Protein AF-A0A9P5BV09-F1 (afdb_monomer)

Foldseek 3Di:
DPCPVVVVVLLVVLLVLLQVLLVLLVLLVVLLVLLVVLLCVVPNFAWAWDFPDSDPPDPPTTAIEGEDADCVVVVVLNVLSVVSNVSSVVSNVQSVVCVVPVDGDDDDDDPDDDPDPPPPQPQPCPVPDHPDYTYHHSLNVLVVVLVVCVVPPDPSSVVNVVSSVSNVVSVVSSVVSVVSVVVSVVSVVVVVVVVVVVVVVVVVVVVVVVVVVVVD

Secondary structure (DSSP, 8-state):
--SHHHHHHHHHHHHHHHHHHHHHHHHHHHHHHHHHHHHHHHS-SEEEEESS---TT-TTT-EEEEEEE-THHHHHHHHHHHHHHHHHHHHHHHHHHHTT-S-----------------------PSP-TT-EEEE-HHHHHHHHHHHHGGG--HHHHHHHHHHHHHHHHHHTHHHHHHHHHHHHHHHHHHHHHHHHHHHHHHHHHHHHHHHTT--

Sequence (216 aa):
MTNSKGSTAINTSAFICSSALVGISIATIYLASDAYVVFTNIFPPGSYGWGPSHRFDDPNGGWNIYVHYNRSSEIKTYFAAAVALAVGLFGAFAFGLSIKRPHAPLLRLSLLGTEVNIKKDTCWIEPAQAGHHYFCSIENAACNTLRASDEFGDENFAIADKACLQFRHARYMVIPLAVVLLLLAGLYGARVWLSKDQKGEDEHAEARVRALRQDD

Solvent-accessible surface area (backbone atoms only — not comparable to full-atom values): 12187 Å² total; per-residue (Å²): 141,76,65,68,62,57,56,52,52,51,42,52,49,46,26,51,51,14,49,50,36,31,51,53,20,52,51,31,48,50,33,41,50,55,25,47,54,51,44,51,71,77,58,53,79,46,75,42,60,42,57,94,32,71,46,89,82,45,93,84,40,42,36,50,33,37,47,42,65,46,59,67,67,57,54,50,53,50,50,54,28,50,52,42,27,51,53,10,51,52,38,29,50,56,37,59,49,37,78,78,44,84,80,72,82,88,75,85,78,81,82,79,82,73,87,74,82,77,72,81,70,72,58,68,61,76,85,73,55,72,75,43,79,44,69,20,32,59,64,62,48,53,52,52,53,43,68,72,46,66,88,68,76,53,75,68,50,63,58,49,53,52,28,45,51,39,36,52,49,28,58,58,48,52,56,57,49,52,50,51,52,51,51,47,53,49,54,52,51,52,50,55,54,58,52,53,60,50,53,57,52,51,54,52,51,50,51,52,56,54,55,64,63,71,80,112

Mean predicted aligned error: 10.4 Å

Radius of gyration: 27.28 Å; Cα contacts (8 Å, |Δi|>4): 199; chains: 1; bounding box: 67×26×89 Å

pLDDT: mean 75.17, std 14.17, range [36.53, 95.38]

Organism: NCBI:txid1769908

Structure (mmCIF, N/CA/C/O backbone):
data_AF-A0A9P5BV09-F1
#
_entry.id   AF-A0A9P5BV09-F1
#
loop_
_atom_site.group_PDB
_atom_site.id
_atom_site.type_symbol
_atom_site.label_atom_id
_atom_site.label_alt_id
_atom_site.label_comp_id
_atom_site.label_asym_id
_atom_site.label_entity_id
_atom_site.label_seq_id
_atom_site.pdbx_PDB_ins_code
_atom_site.Cartn_x
_atom_site.Cartn_y
_atom_site.Cartn_z
_atom_site.occupancy
_atom_site.B_iso_or_equiv
_atom_site.auth_seq_id
_atom_site.auth_comp_id
_atom_site.auth_asym_id
_atom_site.auth_atom_id
_atom_site.pdbx_PDB_model_num
ATOM 1 N N . MET A 1 1 ? -24.648 8.440 35.755 1.00 48.00 1 MET A N 1
ATOM 2 C CA . MET A 1 1 ? -25.396 8.630 34.481 1.00 48.00 1 MET A CA 1
ATOM 3 C C . MET A 1 1 ? -24.560 9.219 33.323 1.00 48.00 1 MET A C 1
ATOM 5 O O . MET A 1 1 ? -25.117 9.527 32.278 1.00 48.00 1 MET A O 1
ATOM 9 N N . THR A 1 2 ? -23.228 9.325 33.418 1.00 50.97 2 THR A N 1
ATOM 10 C CA . THR A 1 2 ? -22.388 10.058 32.439 1.00 50.97 2 THR A CA 1
ATOM 11 C C . THR A 1 2 ? -21.661 9.197 31.385 1.00 50.97 2 THR A C 1
ATOM 13 O O . THR A 1 2 ? -21.130 9.753 30.428 1.00 50.97 2 THR A O 1
ATOM 16 N N . ASN A 1 3 ? -21.694 7.859 31.461 1.00 58.03 3 ASN A N 1
ATOM 17 C CA . ASN A 1 3 ? -20.837 6.994 30.623 1.00 58.03 3 ASN A CA 1
ATOM 18 C C . ASN A 1 3 ? -21.390 6.601 29.233 1.00 58.03 3 ASN A C 1
ATOM 20 O O . ASN A 1 3 ? -20.648 6.075 28.404 1.00 58.03 3 ASN A O 1
ATOM 24 N N . SER A 1 4 ? -22.658 6.891 28.916 1.00 67.19 4 SER A N 1
ATOM 25 C CA . SER A 1 4 ? -23.251 6.530 27.609 1.00 67.19 4 SER A CA 1
ATOM 26 C C . SER A 1 4 ? -22.633 7.306 26.429 1.00 67.19 4 SER A C 1
ATOM 28 O O . SER A 1 4 ? -22.418 6.748 25.347 1.00 67.19 4 SER A O 1
ATOM 30 N N . LYS A 1 5 ? -22.282 8.582 26.641 1.00 77.44 5 LYS A N 1
ATOM 31 C CA . LYS A 1 5 ? -21.741 9.449 25.581 1.00 77.44 5 LYS A CA 1
ATOM 32 C C . LYS A 1 5 ? -20.338 9.015 25.141 1.00 77.44 5 LYS A C 1
ATOM 34 O O . LYS A 1 5 ? -20.057 9.003 23.945 1.00 77.44 5 LYS A O 1
ATOM 39 N N . GLY A 1 6 ? -19.495 8.587 26.087 1.00 77.81 6 GLY A N 1
ATOM 40 C CA . GLY A 1 6 ? -18.126 8.135 25.809 1.00 77.81 6 GLY A CA 1
ATOM 41 C C . GLY A 1 6 ? -18.073 6.868 24.952 1.00 77.81 6 GLY A C 1
ATOM 42 O O . GLY A 1 6 ? -17.365 6.830 23.950 1.00 77.81 6 GLY A O 1
ATOM 43 N N . SER A 1 7 ? -18.884 5.857 25.282 1.00 78.38 7 SER A N 1
ATOM 44 C CA . SER A 1 7 ? -18.941 4.597 24.519 1.00 78.38 7 SER A CA 1
ATOM 45 C C . SER A 1 7 ? -19.406 4.807 23.072 1.00 78.38 7 SER A C 1
ATOM 47 O O . SER A 1 7 ? -18.835 4.249 22.133 1.00 78.38 7 SER A O 1
ATOM 49 N N . THR A 1 8 ? -20.397 5.682 22.871 1.00 82.75 8 THR A N 1
ATOM 50 C CA . THR A 1 8 ? -20.910 6.009 21.531 1.00 82.75 8 THR A CA 1
ATOM 51 C C . THR A 1 8 ? -19.844 6.704 20.683 1.00 82.75 8 THR A C 1
ATOM 53 O O . THR A 1 8 ? -19.642 6.334 19.524 1.00 82.75 8 THR A O 1
ATOM 56 N N . ALA A 1 9 ? -19.114 7.661 21.265 1.00 86.06 9 ALA A N 1
ATOM 57 C CA . ALA A 1 9 ? -18.030 8.364 20.583 1.00 86.06 9 ALA A CA 1
ATOM 58 C C . ALA A 1 9 ? -16.893 7.415 20.165 1.00 86.06 9 ALA A C 1
ATOM 60 O O . ALA A 1 9 ? -16.451 7.476 19.020 1.00 86.06 9 ALA A O 1
ATOM 61 N N . ILE A 1 10 ? -16.477 6.498 21.048 1.00 85.38 10 ILE A N 1
ATOM 62 C CA . ILE A 1 10 ? -15.420 5.509 20.767 1.00 85.38 10 ILE A CA 1
ATOM 63 C C . ILE A 1 10 ? -15.844 4.530 19.665 1.00 85.38 10 ILE A C 1
ATOM 65 O O . ILE A 1 10 ? -15.061 4.234 18.767 1.00 85.38 10 ILE A O 1
ATOM 69 N N . ASN A 1 11 ? -17.084 4.034 19.691 1.00 85.56 11 ASN A N 1
ATOM 70 C CA . ASN A 1 11 ? -17.565 3.127 18.645 1.00 85.56 11 ASN A CA 1
ATOM 71 C C . ASN A 1 11 ? -17.667 3.834 17.287 1.00 85.56 11 ASN A C 1
ATOM 73 O O . ASN A 1 11 ? -17.322 3.250 16.261 1.00 85.56 11 ASN A O 1
ATOM 77 N N . THR A 1 12 ? -18.104 5.096 17.288 1.00 88.19 12 THR A N 1
ATOM 78 C CA . THR A 1 12 ? -18.221 5.901 16.066 1.00 88.19 12 THR A CA 1
ATOM 79 C C . THR A 1 12 ? -16.842 6.193 15.478 1.00 88.19 12 THR A C 1
ATOM 81 O O . THR A 1 12 ? -16.634 5.990 14.283 1.00 88.19 12 THR A O 1
ATOM 84 N N . SER A 1 13 ? -15.872 6.600 16.304 1.00 88.19 13 SER A N 1
ATOM 85 C CA . SER A 1 13 ? -14.506 6.860 15.841 1.00 88.19 13 SER A CA 1
ATOM 86 C C . SER A 1 13 ? -13.834 5.590 15.324 1.00 88.19 13 SER A C 1
ATOM 88 O O . SER A 1 13 ? -13.252 5.608 14.242 1.00 88.19 13 SER A O 1
ATOM 90 N N . ALA A 1 14 ? -13.987 4.463 16.021 1.00 88.62 14 ALA A N 1
ATOM 91 C CA . ALA A 1 14 ? -13.421 3.194 15.585 1.00 88.62 14 ALA A CA 1
ATOM 92 C C . ALA A 1 14 ? -14.044 2.691 14.271 1.00 88.62 14 ALA A C 1
ATOM 94 O O . ALA A 1 14 ? -13.330 2.162 13.416 1.00 88.62 14 ALA A O 1
ATOM 95 N N . PHE A 1 15 ? -15.347 2.909 14.060 1.00 88.75 15 PHE A N 1
ATOM 96 C CA . PHE A 1 15 ? -16.015 2.613 12.792 1.00 88.75 15 PHE A CA 1
ATOM 97 C C . PHE A 1 15 ? -15.479 3.475 11.638 1.00 88.75 15 PHE A C 1
ATOM 99 O O . PHE A 1 15 ? -15.170 2.947 10.566 1.00 88.75 15 PHE A O 1
ATOM 106 N N . ILE A 1 16 ? -15.307 4.782 11.865 1.00 91.38 16 ILE A N 1
ATOM 107 C CA . ILE A 1 16 ? -14.739 5.706 10.872 1.00 91.38 16 ILE A CA 1
ATOM 108 C C . ILE A 1 16 ? -13.300 5.305 10.532 1.00 91.38 16 ILE A C 1
ATOM 110 O O . ILE A 1 16 ? -12.975 5.159 9.356 1.00 91.38 16 ILE A O 1
ATOM 114 N N . CYS A 1 17 ? -12.454 5.053 11.535 1.00 90.56 17 CYS A N 1
ATOM 115 C CA . CYS A 1 17 ? -11.075 4.610 11.322 1.00 90.56 17 CYS A CA 1
ATOM 116 C C . CYS A 1 17 ? -11.009 3.283 10.555 1.00 90.56 17 CYS A C 1
ATOM 118 O O . CYS A 1 17 ? -10.192 3.140 9.649 1.00 90.56 17 CYS A O 1
ATOM 120 N N . SER A 1 18 ? -11.890 2.331 10.873 1.00 91.31 18 SER A N 1
ATOM 121 C CA . SER A 1 18 ? -11.956 1.043 10.172 1.00 91.31 18 SER A CA 1
ATOM 122 C C . SER A 1 18 ? -12.349 1.223 8.703 1.00 91.31 18 SER A C 1
ATOM 124 O O . SER A 1 18 ? -11.727 0.642 7.819 1.00 91.31 18 SER A O 1
ATOM 126 N N . SER A 1 19 ? -13.333 2.083 8.431 1.00 92.00 19 SER A N 1
ATOM 127 C CA . SER A 1 19 ? -13.791 2.389 7.070 1.00 92.00 19 SER A CA 1
ATOM 128 C C . SER A 1 19 ? -12.718 3.118 6.255 1.00 92.00 19 SER A C 1
ATOM 130 O O . SER A 1 19 ? -12.486 2.786 5.094 1.00 92.00 19 SER A O 1
ATOM 132 N N . ALA A 1 20 ? -12.016 4.071 6.874 1.00 91.75 20 ALA A N 1
ATOM 133 C CA . ALA A 1 20 ? -10.885 4.758 6.259 1.00 91.75 20 ALA A CA 1
ATOM 134 C C . ALA A 1 20 ? -9.752 3.780 5.917 1.00 91.75 20 ALA A C 1
ATOM 136 O O . ALA A 1 20 ? -9.195 3.856 4.824 1.00 91.75 20 ALA A O 1
ATOM 137 N N . LEU A 1 21 ? -9.455 2.824 6.806 1.00 91.50 21 LEU A N 1
ATOM 138 C CA . LEU A 1 21 ? -8.450 1.791 6.560 1.00 91.50 21 LEU A CA 1
ATOM 139 C C . LEU A 1 21 ? -8.802 0.947 5.325 1.00 91.50 21 LEU A C 1
ATOM 141 O O . LEU A 1 21 ? -7.942 0.738 4.475 1.00 91.50 21 LEU A O 1
ATOM 145 N N . VAL A 1 22 ? -10.070 0.541 5.173 1.00 95.00 22 VAL A N 1
ATOM 146 C CA . VAL A 1 22 ? -10.545 -0.171 3.971 1.00 95.00 22 VAL A CA 1
ATOM 147 C C . VAL A 1 22 ? -10.339 0.675 2.714 1.00 95.00 22 VAL A C 1
ATOM 149 O O . VAL A 1 22 ? -9.779 0.184 1.735 1.00 95.00 22 VAL A O 1
ATOM 152 N N . GLY A 1 23 ? -10.745 1.948 2.743 1.00 93.69 23 GLY A N 1
ATOM 153 C CA . GLY A 1 23 ? -10.593 2.855 1.603 1.00 93.69 23 GLY A CA 1
ATOM 154 C C . GLY A 1 23 ? -9.134 3.038 1.175 1.00 93.69 23 GLY A C 1
ATOM 155 O O . GLY A 1 23 ? -8.814 2.883 -0.003 1.00 93.69 23 GLY A O 1
ATOM 156 N N . ILE A 1 24 ? -8.236 3.298 2.132 1.00 91.94 24 ILE A N 1
ATOM 157 C CA . ILE A 1 24 ? -6.798 3.465 1.871 1.00 91.94 24 ILE A CA 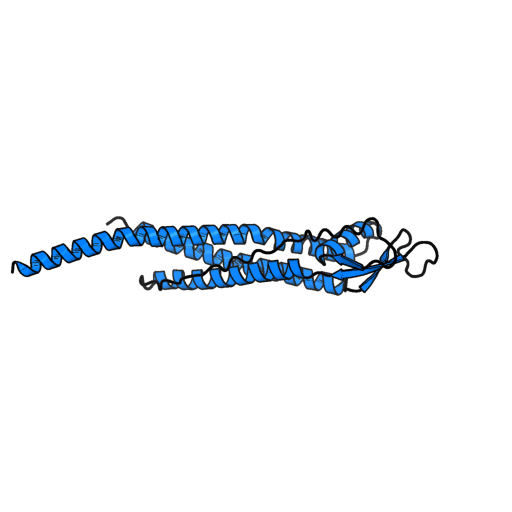1
ATOM 158 C C . ILE A 1 24 ? -6.192 2.158 1.342 1.00 91.94 24 ILE A C 1
ATOM 160 O O . ILE A 1 24 ? -5.408 2.187 0.392 1.00 91.94 24 ILE A O 1
ATOM 164 N N . SER A 1 25 ? -6.573 1.005 1.897 1.00 93.44 25 SER A N 1
ATOM 165 C CA . SER A 1 25 ? -6.103 -0.297 1.421 1.00 93.44 25 SER A CA 1
ATOM 166 C C . SER A 1 25 ? -6.503 -0.572 -0.027 1.00 93.44 25 SER A C 1
ATOM 168 O O . SER A 1 25 ? -5.649 -0.961 -0.822 1.00 93.44 25 SER A O 1
ATOM 170 N N . ILE A 1 26 ? -7.768 -0.334 -0.395 1.00 95.38 26 ILE A N 1
ATOM 171 C CA . ILE A 1 26 ? -8.242 -0.510 -1.778 1.00 95.38 26 ILE A CA 1
ATOM 172 C C . ILE A 1 26 ? -7.488 0.433 -2.716 1.00 95.38 26 ILE A C 1
ATOM 174 O O . ILE A 1 26 ? -6.989 -0.010 -3.748 1.00 95.38 26 ILE A O 1
ATOM 178 N N . ALA A 1 27 ? -7.350 1.709 -2.342 1.00 92.31 27 ALA A N 1
ATOM 179 C CA . ALA A 1 27 ? -6.615 2.685 -3.141 1.00 92.31 27 ALA A CA 1
ATOM 180 C C . ALA A 1 27 ? -5.149 2.271 -3.345 1.00 92.31 27 ALA A C 1
ATOM 182 O O . ALA A 1 27 ? -4.625 2.380 -4.450 1.00 92.31 27 ALA A O 1
ATOM 183 N N . THR A 1 28 ? -4.501 1.735 -2.307 1.00 90.88 28 THR A N 1
ATOM 184 C CA . THR A 1 28 ? -3.113 1.254 -2.379 1.00 90.88 28 THR A CA 1
ATOM 185 C C . THR A 1 28 ? -2.982 0.070 -3.334 1.00 90.88 28 THR A C 1
ATOM 187 O O . THR A 1 28 ? -2.087 0.063 -4.176 1.00 90.88 28 THR A O 1
ATOM 190 N N . ILE A 1 29 ? -3.887 -0.911 -3.239 1.00 92.12 29 ILE A N 1
ATOM 191 C CA . ILE A 1 29 ? -3.903 -2.083 -4.128 1.00 92.12 29 ILE A CA 1
ATOM 192 C C . ILE A 1 29 ? -4.152 -1.652 -5.575 1.00 92.12 29 ILE A C 1
ATOM 194 O O . ILE A 1 29 ? -3.456 -2.120 -6.473 1.00 92.12 29 ILE A O 1
ATOM 198 N N . TYR A 1 30 ? -5.109 -0.748 -5.798 1.00 93.94 30 TYR A N 1
ATOM 199 C CA . TYR A 1 30 ? -5.444 -0.242 -7.126 1.00 93.94 30 TYR A CA 1
ATOM 200 C C . TYR A 1 30 ? -4.255 0.478 -7.771 1.00 93.94 30 TYR A C 1
ATOM 202 O O . TYR A 1 30 ? -3.848 0.111 -8.869 1.00 93.94 30 TYR A O 1
ATOM 210 N N . LEU A 1 31 ? -3.647 1.441 -7.067 1.00 89.38 31 LEU A N 1
ATOM 211 C CA . LEU A 1 31 ? -2.497 2.199 -7.573 1.00 89.38 31 LEU A CA 1
ATOM 212 C C . LEU A 1 31 ? -1.282 1.303 -7.839 1.00 89.38 31 LEU A C 1
ATOM 214 O O . LEU A 1 31 ? -0.604 1.479 -8.848 1.00 89.38 31 LEU A O 1
ATOM 218 N N . ALA A 1 32 ? -1.015 0.333 -6.959 1.00 88.12 32 ALA A N 1
ATOM 219 C CA . ALA A 1 32 ? 0.071 -0.621 -7.161 1.00 88.12 32 ALA A CA 1
ATOM 220 C C . ALA A 1 32 ? -0.185 -1.539 -8.370 1.00 88.12 32 ALA A C 1
ATOM 222 O O . ALA A 1 32 ? 0.755 -1.853 -9.098 1.00 88.12 32 ALA A O 1
ATOM 223 N N . SER A 1 33 ? -1.440 -1.947 -8.599 1.00 90.38 33 SER A N 1
ATOM 224 C CA . SER A 1 33 ? -1.810 -2.839 -9.709 1.00 90.38 33 SER A CA 1
ATOM 225 C C . SER A 1 33 ? -1.745 -2.124 -11.054 1.00 90.38 33 SER A C 1
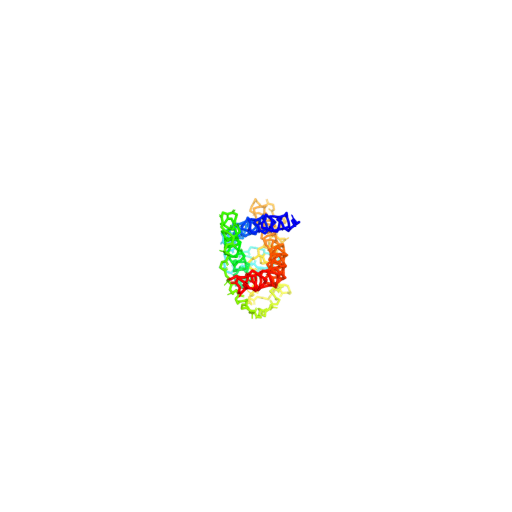ATOM 227 O O . SER A 1 33 ? -1.190 -2.670 -12.003 1.00 90.38 33 SER A O 1
ATOM 229 N N . ASP A 1 34 ? -2.268 -0.898 -11.120 1.00 89.81 34 ASP A N 1
ATOM 230 C CA . ASP A 1 34 ? -2.247 -0.058 -12.322 1.00 89.81 34 ASP A CA 1
ATOM 231 C C . ASP A 1 34 ? -0.803 0.204 -12.775 1.00 89.81 34 ASP A C 1
ATOM 233 O O . ASP A 1 34 ? -0.421 -0.120 -13.901 1.00 89.81 34 ASP A O 1
ATOM 237 N N . ALA A 1 35 ? 0.050 0.653 -11.849 1.00 84.56 35 ALA A N 1
ATOM 238 C CA . ALA A 1 35 ? 1.463 0.882 -12.127 1.00 84.56 35 ALA A CA 1
ATOM 239 C C . ALA A 1 35 ? 2.199 -0.407 -12.538 1.00 84.56 35 ALA A C 1
ATOM 241 O O . ALA A 1 35 ? 3.012 -0.388 -13.461 1.00 84.56 35 ALA A O 1
ATOM 242 N N . TYR A 1 36 ? 1.892 -1.544 -11.903 1.00 86.81 36 TYR A N 1
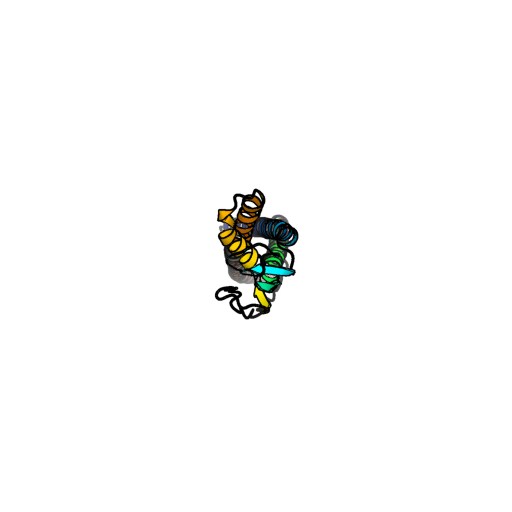ATOM 243 C CA . TYR A 1 36 ? 2.502 -2.832 -12.242 1.00 86.81 36 TYR A CA 1
ATOM 244 C C . TYR A 1 36 ? 2.216 -3.262 -13.687 1.00 86.81 36 TYR A C 1
ATOM 246 O O . TYR A 1 36 ? 3.119 -3.722 -14.391 1.00 86.81 36 TYR A O 1
ATOM 254 N N . VAL A 1 37 ? 0.973 -3.101 -14.149 1.00 89.56 37 VAL A N 1
ATOM 255 C CA . VAL A 1 37 ? 0.590 -3.424 -15.532 1.00 89.56 37 VAL A CA 1
ATOM 256 C C . VAL A 1 37 ? 1.350 -2.539 -16.517 1.00 89.56 37 VAL A C 1
ATOM 258 O O . VAL A 1 37 ? 1.898 -3.041 -17.496 1.00 89.56 37 VAL A O 1
ATOM 261 N N . VAL A 1 38 ? 1.454 -1.238 -16.238 1.00 86.75 38 VAL A N 1
ATOM 262 C CA . VAL A 1 38 ? 2.219 -0.311 -17.081 1.00 86.75 38 VAL A CA 1
ATOM 263 C C . VAL A 1 38 ? 3.693 -0.720 -17.144 1.00 86.75 38 VAL A C 1
ATOM 265 O O . VAL A 1 38 ? 4.240 -0.866 -18.235 1.00 86.75 38 VAL A O 1
ATOM 268 N N . PHE A 1 39 ? 4.330 -0.985 -16.001 1.00 83.38 39 PHE A N 1
ATOM 269 C CA . PHE A 1 39 ? 5.746 -1.354 -15.977 1.00 83.38 39 PHE A CA 1
ATOM 270 C C . PHE A 1 39 ? 6.031 -2.682 -16.668 1.00 83.38 39 PHE A C 1
ATOM 272 O O . PHE A 1 39 ? 7.005 -2.776 -17.401 1.00 83.38 39 PHE A O 1
ATOM 279 N N . THR A 1 40 ? 5.190 -3.697 -16.476 1.00 84.12 40 THR A N 1
ATOM 280 C CA . THR A 1 40 ? 5.402 -5.005 -17.115 1.00 84.12 40 THR A CA 1
ATOM 281 C C . THR A 1 40 ? 5.180 -4.982 -18.624 1.00 84.12 40 THR A C 1
ATOM 283 O O . THR A 1 40 ? 5.816 -5.766 -19.326 1.00 84.12 40 THR A O 1
ATOM 286 N N . ASN A 1 41 ? 4.332 -4.078 -19.121 1.00 85.19 41 ASN A N 1
ATOM 287 C CA . ASN A 1 41 ? 4.112 -3.894 -20.553 1.00 85.19 41 ASN A CA 1
ATOM 288 C C . ASN A 1 41 ? 5.222 -3.067 -21.216 1.00 85.19 41 ASN A C 1
ATOM 290 O O . ASN A 1 41 ? 5.658 -3.419 -22.308 1.00 85.19 41 ASN A O 1
ATOM 294 N N . ILE A 1 42 ? 5.677 -1.982 -20.577 1.00 80.81 42 ILE A N 1
ATOM 295 C CA . ILE A 1 42 ? 6.688 -1.076 -21.155 1.00 80.81 42 ILE A CA 1
ATOM 296 C C . ILE A 1 42 ? 8.109 -1.620 -20.946 1.00 80.81 42 ILE A C 1
ATOM 298 O O . ILE A 1 42 ? 8.937 -1.559 -21.849 1.00 80.81 42 ILE A O 1
ATOM 302 N N . PHE A 1 43 ? 8.386 -2.184 -19.769 1.00 79.25 43 PHE A N 1
ATOM 303 C CA . PHE A 1 43 ? 9.693 -2.708 -19.376 1.00 79.25 43 PHE A CA 1
ATOM 304 C C . PHE A 1 43 ? 9.563 -4.156 -18.870 1.00 79.25 43 PHE A C 1
ATOM 306 O O . PHE A 1 43 ? 9.608 -4.413 -17.663 1.00 79.25 43 PHE A O 1
ATOM 313 N N . PRO A 1 44 ? 9.376 -5.142 -19.767 1.00 84.25 44 PRO A N 1
ATOM 314 C CA . PRO A 1 44 ? 9.352 -6.550 -19.385 1.00 84.25 44 PRO A CA 1
ATOM 315 C C . PRO A 1 44 ? 10.743 -7.039 -18.935 1.00 84.25 44 PRO A C 1
ATOM 317 O O . PRO A 1 44 ? 11.768 -6.504 -19.352 1.00 84.25 44 PRO A O 1
ATOM 320 N N . PRO A 1 45 ? 10.846 -8.074 -18.087 1.00 82.31 45 PRO A N 1
ATOM 321 C CA . PRO A 1 45 ? 12.149 -8.619 -17.711 1.00 82.31 45 PRO A CA 1
ATOM 322 C C . PRO A 1 45 ? 12.879 -9.125 -18.961 1.00 82.31 45 PRO A C 1
ATOM 324 O O . PRO A 1 45 ? 12.296 -9.851 -19.766 1.00 82.31 45 PRO A O 1
ATOM 327 N N . GLY A 1 46 ? 14.145 -8.747 -19.134 1.00 83.00 46 GLY A N 1
ATOM 328 C CA . GLY A 1 46 ? 14.846 -9.018 -20.385 1.00 83.00 46 GLY A CA 1
ATOM 329 C C . GLY A 1 46 ? 16.238 -8.407 -20.489 1.00 83.00 46 GLY A C 1
ATOM 330 O O . GLY A 1 46 ? 16.821 -7.938 -19.505 1.00 83.00 46 GLY A O 1
ATOM 331 N N . SER A 1 47 ? 16.777 -8.467 -21.706 1.00 79.50 47 SER A N 1
ATOM 332 C CA . SER A 1 47 ? 18.050 -7.850 -22.066 1.00 79.50 47 SER A CA 1
ATOM 333 C C . SER A 1 47 ? 17.809 -6.462 -22.647 1.00 79.50 47 SER A C 1
ATOM 335 O O . SER A 1 47 ? 16.959 -6.296 -23.520 1.00 79.50 47 SER A O 1
ATOM 337 N N . TYR A 1 48 ? 18.567 -5.487 -22.158 1.00 74.44 48 TYR A N 1
ATOM 338 C CA . TYR A 1 48 ? 18.487 -4.094 -22.576 1.00 74.44 48 TYR A CA 1
ATOM 339 C C . TYR A 1 48 ? 19.861 -3.618 -23.041 1.00 74.44 48 TYR A C 1
ATOM 341 O O . TYR A 1 48 ? 20.866 -3.906 -22.385 1.00 74.44 48 TYR A O 1
ATOM 349 N N . GLY A 1 49 ? 19.900 -2.876 -24.148 1.00 71.50 49 GLY A N 1
ATOM 350 C CA . GLY A 1 49 ? 21.097 -2.154 -24.568 1.00 71.50 49 GLY A CA 1
ATOM 351 C C . GLY A 1 49 ? 21.356 -0.968 -23.637 1.00 71.50 49 GLY A C 1
ATOM 352 O O . GLY A 1 49 ? 20.458 -0.166 -23.382 1.00 71.50 49 GLY A O 1
ATOM 353 N N . TRP A 1 50 ? 22.577 -0.861 -23.120 1.00 69.12 50 TRP A N 1
ATOM 354 C CA . TRP A 1 50 ? 23.028 0.211 -22.236 1.00 69.12 50 TRP A CA 1
ATOM 355 C C . TRP A 1 50 ? 24.325 0.823 -22.772 1.00 69.12 50 TRP A C 1
ATOM 357 O O . TRP A 1 50 ? 25.198 0.094 -23.239 1.00 69.12 50 TRP A O 1
ATOM 367 N N . GLY A 1 51 ? 24.466 2.148 -22.696 1.00 64.56 51 GLY A N 1
ATOM 368 C CA . GLY A 1 51 ? 25.646 2.870 -23.183 1.00 64.56 51 GLY A CA 1
ATOM 369 C C . GLY A 1 51 ? 25.311 4.051 -24.107 1.00 64.56 51 GLY A C 1
ATOM 370 O O . GLY A 1 51 ? 24.143 4.263 -24.427 1.00 64.56 51 GLY A O 1
ATOM 371 N N . PRO A 1 52 ? 26.326 4.835 -24.525 1.00 58.97 52 PRO A N 1
ATOM 372 C CA . PRO A 1 52 ? 26.166 6.076 -25.295 1.00 58.97 52 PRO A CA 1
ATOM 373 C C . PRO A 1 52 ? 25.521 5.900 -26.678 1.00 58.97 52 PRO A C 1
ATOM 375 O O . PRO A 1 52 ? 25.020 6.872 -27.238 1.00 58.97 52 PRO A O 1
ATOM 378 N N . SER A 1 53 ? 25.488 4.683 -27.227 1.00 59.34 53 SER A N 1
ATOM 379 C CA . SER A 1 53 ? 24.635 4.355 -28.369 1.00 59.34 53 SER A CA 1
ATOM 380 C C . SER A 1 53 ? 23.527 3.404 -27.912 1.00 59.34 53 SER A C 1
ATOM 382 O O . SER A 1 53 ? 23.717 2.192 -27.840 1.00 59.34 53 SER A O 1
ATOM 384 N N . HIS A 1 54 ? 22.332 3.930 -27.650 1.00 52.06 54 HIS A N 1
ATOM 385 C CA . HIS A 1 54 ? 21.138 3.130 -27.323 1.00 52.06 54 HIS A CA 1
ATOM 386 C C . HIS A 1 54 ? 20.636 2.241 -28.483 1.00 52.06 54 HIS A C 1
ATOM 388 O O . HIS A 1 54 ? 19.586 1.608 -28.376 1.00 52.06 54 HIS A O 1
ATOM 394 N N . ARG A 1 55 ? 21.353 2.189 -29.614 1.00 54.94 55 ARG A N 1
ATOM 395 C CA . ARG A 1 55 ? 21.024 1.326 -30.750 1.00 54.94 55 ARG A CA 1
ATOM 396 C C . ARG A 1 55 ? 21.652 -0.049 -30.558 1.00 54.94 55 ARG A C 1
ATOM 398 O O . ARG A 1 55 ? 22.870 -0.167 -30.477 1.00 54.94 55 ARG A O 1
ATOM 405 N N . PHE A 1 56 ? 20.801 -1.074 -30.568 1.00 50.84 56 PHE A N 1
ATOM 406 C CA . PHE A 1 56 ? 21.187 -2.490 -30.526 1.00 50.84 56 PHE A CA 1
ATOM 407 C C . PHE A 1 56 ? 22.153 -2.899 -31.650 1.00 50.84 56 PHE A C 1
ATOM 409 O O . PHE A 1 56 ? 22.895 -3.864 -31.488 1.00 50.84 56 PHE A O 1
ATOM 416 N N . ASP A 1 57 ? 22.166 -2.148 -32.752 1.00 55.50 57 ASP A N 1
ATOM 417 C CA . ASP A 1 57 ? 22.933 -2.471 -33.955 1.00 55.50 57 ASP A CA 1
ATOM 418 C C . ASP A 1 57 ? 24.251 -1.691 -34.070 1.00 55.50 57 ASP A C 1
ATOM 420 O O . ASP A 1 57 ? 24.936 -1.814 -35.084 1.00 55.50 57 ASP A O 1
ATOM 424 N N . ASP A 1 58 ? 24.603 -0.857 -33.085 1.00 56.19 58 ASP A N 1
ATOM 425 C CA . ASP A 1 58 ? 25.835 -0.071 -33.142 1.00 56.19 58 ASP A CA 1
ATOM 426 C C . ASP A 1 58 ? 27.017 -0.884 -32.574 1.00 56.19 58 ASP A C 1
ATOM 428 O O . ASP A 1 58 ? 27.090 -1.106 -31.359 1.00 56.19 58 ASP A O 1
ATOM 432 N N . PRO A 1 59 ? 27.965 -1.341 -33.417 1.00 54.03 59 PRO A N 1
ATOM 433 C CA . PRO A 1 59 ? 29.087 -2.175 -32.985 1.00 54.03 59 PRO A CA 1
ATOM 434 C C . PRO A 1 59 ? 30.066 -1.452 -32.046 1.00 54.03 59 PRO A C 1
ATOM 436 O O . PRO A 1 59 ? 30.960 -2.099 -31.502 1.00 54.03 59 PRO A O 1
ATOM 439 N N . ASN A 1 60 ? 29.921 -0.134 -31.855 1.00 56.03 60 ASN A N 1
ATOM 440 C CA . ASN A 1 60 ? 30.903 0.704 -31.170 1.00 56.03 60 ASN A CA 1
ATOM 441 C C . ASN A 1 60 ? 30.443 1.339 -29.841 1.00 56.03 60 ASN A C 1
ATOM 443 O O . ASN A 1 60 ? 31.236 2.086 -29.266 1.00 56.03 60 ASN A O 1
ATOM 447 N N . GLY A 1 61 ? 29.235 1.089 -29.310 1.00 55.88 61 GLY A N 1
ATOM 448 C CA . GLY A 1 61 ? 28.802 1.871 -28.133 1.00 55.88 61 GLY A CA 1
ATOM 449 C C . GLY A 1 61 ? 27.703 1.339 -27.211 1.00 55.88 61 GLY A C 1
ATOM 450 O O . GLY A 1 61 ? 27.400 2.018 -26.227 1.00 55.88 61 GLY A O 1
ATOM 451 N N . GLY A 1 62 ? 27.119 0.167 -27.470 1.00 64.12 62 GLY A N 1
ATOM 452 C CA . GLY A 1 62 ? 26.116 -0.446 -26.591 1.00 64.12 62 GLY A CA 1
ATOM 453 C C . GLY A 1 62 ? 26.596 -1.780 -26.021 1.00 64.12 62 GLY A C 1
ATOM 454 O O . GLY A 1 62 ? 27.160 -2.599 -26.742 1.00 64.12 62 GLY A O 1
ATOM 455 N N . TRP A 1 63 ? 26.360 -2.035 -24.735 1.00 70.38 63 TRP A N 1
ATOM 456 C CA . TRP A 1 63 ? 26.479 -3.371 -24.148 1.00 70.38 63 TRP A CA 1
ATOM 457 C C . TRP A 1 63 ? 25.144 -3.842 -23.588 1.00 70.38 63 TRP A C 1
ATOM 459 O O . TRP A 1 63 ? 24.331 -3.058 -23.106 1.00 70.38 63 TRP A O 1
ATOM 469 N N . ASN A 1 64 ? 24.929 -5.154 -23.616 1.00 72.00 64 ASN A N 1
ATOM 470 C CA . ASN A 1 64 ? 23.721 -5.750 -23.065 1.00 72.00 64 ASN A CA 1
ATOM 471 C C . ASN A 1 64 ? 23.841 -5.888 -21.546 1.00 72.00 64 ASN A C 1
ATOM 473 O O . ASN A 1 64 ? 24.787 -6.498 -21.032 1.00 72.00 64 ASN A O 1
ATOM 477 N N . ILE A 1 65 ? 22.846 -5.361 -20.838 1.00 73.56 65 ILE A N 1
ATOM 478 C CA . ILE A 1 65 ? 22.602 -5.659 -19.429 1.00 73.56 65 ILE A CA 1
ATOM 479 C C . ILE A 1 65 ? 21.374 -6.557 -19.308 1.00 73.56 65 ILE A C 1
ATOM 481 O O . ILE A 1 65 ? 20.425 -6.456 -20.088 1.00 73.56 65 ILE A O 1
ATOM 485 N N . TYR A 1 66 ? 21.390 -7.449 -18.321 1.00 79.62 66 TYR A N 1
ATOM 486 C CA . TYR A 1 66 ? 20.245 -8.295 -18.005 1.00 79.62 66 TYR A CA 1
ATOM 487 C C . TYR A 1 66 ? 19.591 -7.792 -16.730 1.00 79.62 66 TYR A C 1
ATOM 489 O O . TYR A 1 66 ? 20.200 -7.817 -15.655 1.00 79.62 66 TYR A O 1
ATOM 497 N N . VAL A 1 67 ? 18.342 -7.352 -16.852 1.00 78.19 67 VAL A N 1
ATOM 498 C CA . VAL A 1 67 ? 17.587 -6.807 -15.727 1.00 78.19 67 VAL A CA 1
ATOM 499 C C . VAL A 1 67 ? 16.620 -7.866 -15.220 1.00 78.19 67 VAL A C 1
ATOM 501 O O . VAL A 1 67 ? 15.699 -8.285 -15.921 1.00 78.19 67 VAL A O 1
ATOM 504 N N . HIS A 1 68 ? 16.833 -8.285 -13.974 1.00 82.31 68 HIS A N 1
ATOM 505 C CA . HIS A 1 68 ? 15.933 -9.170 -13.246 1.00 82.31 68 HIS A CA 1
ATOM 506 C C . HIS A 1 68 ? 15.135 -8.363 -12.232 1.00 82.31 68 HIS A C 1
ATOM 508 O O . HIS A 1 68 ? 15.703 -7.666 -11.385 1.00 82.31 68 HIS A O 1
ATOM 514 N N . TYR A 1 69 ? 13.811 -8.491 -12.279 1.00 82.62 69 TYR A N 1
ATOM 515 C CA . TYR A 1 69 ? 12.950 -7.801 -11.328 1.00 82.62 69 TYR A CA 1
ATOM 516 C C . TYR A 1 69 ? 12.784 -8.592 -10.038 1.00 82.62 69 TYR A C 1
ATOM 518 O O . TYR A 1 69 ? 12.234 -9.694 -10.021 1.00 82.62 69 TYR A O 1
ATOM 526 N N . ASN A 1 70 ? 13.211 -7.990 -8.933 1.00 81.81 70 ASN A N 1
ATOM 527 C CA . ASN A 1 70 ? 12.903 -8.484 -7.606 1.00 81.81 70 ASN A CA 1
ATOM 528 C C . ASN A 1 70 ? 11.520 -7.973 -7.177 1.00 81.81 70 ASN A C 1
ATOM 530 O O . ASN A 1 70 ? 11.335 -6.783 -6.920 1.00 81.81 70 ASN A O 1
ATOM 534 N N . ARG A 1 71 ? 10.550 -8.885 -7.052 1.00 78.25 71 ARG A N 1
ATOM 535 C CA . ARG A 1 71 ? 9.174 -8.563 -6.630 1.00 78.25 71 ARG A CA 1
ATOM 536 C C . ARG A 1 71 ? 9.010 -8.426 -5.112 1.00 78.25 71 ARG A C 1
ATOM 538 O O . ARG A 1 71 ? 7.898 -8.212 -4.635 1.00 78.25 71 ARG A O 1
ATOM 545 N N . SER A 1 72 ? 10.090 -8.537 -4.326 1.00 77.31 72 SER A N 1
ATOM 546 C CA . SER A 1 72 ? 9.997 -8.533 -2.855 1.00 77.31 72 SER A CA 1
ATOM 547 C C . SER A 1 72 ? 9.283 -7.293 -2.311 1.00 77.31 72 SER A C 1
ATOM 549 O O . SER A 1 72 ? 8.450 -7.414 -1.414 1.00 77.31 72 SER A O 1
ATOM 551 N N . SER A 1 73 ? 9.573 -6.104 -2.851 1.00 73.94 73 SER A N 1
ATOM 552 C CA . SER A 1 73 ? 8.969 -4.867 -2.351 1.00 73.94 73 SER A CA 1
ATOM 553 C C . SER A 1 73 ? 7.485 -4.754 -2.690 1.00 73.94 73 SER A C 1
ATOM 555 O O . SER A 1 73 ? 6.712 -4.272 -1.871 1.00 73.94 73 SER A O 1
ATOM 557 N N . GLU A 1 74 ? 7.081 -5.221 -3.871 1.00 77.69 74 GLU A N 1
ATOM 558 C CA . GLU A 1 74 ? 5.679 -5.218 -4.304 1.00 77.69 74 GLU A CA 1
ATOM 559 C C . GLU A 1 74 ? 4.842 -6.142 -3.436 1.00 77.69 74 GLU A C 1
ATOM 561 O O . GLU A 1 74 ? 3.819 -5.731 -2.894 1.00 77.69 74 GLU A O 1
ATOM 566 N N . ILE A 1 75 ? 5.324 -7.374 -3.245 1.00 85.12 75 ILE A N 1
ATOM 567 C CA . ILE A 1 75 ? 4.650 -8.383 -2.426 1.00 85.12 75 ILE A CA 1
ATOM 568 C C . ILE A 1 75 ? 4.423 -7.842 -1.011 1.00 85.12 75 ILE A C 1
ATOM 570 O O . ILE A 1 75 ? 3.340 -8.020 -0.461 1.00 85.12 75 ILE A O 1
ATOM 574 N N . LYS A 1 76 ? 5.399 -7.123 -0.441 1.00 83.69 76 LYS A N 1
ATOM 575 C CA . LYS A 1 76 ? 5.261 -6.485 0.879 1.00 83.69 76 LYS A CA 1
ATOM 576 C C . LYS A 1 76 ? 4.163 -5.423 0.895 1.00 83.69 76 LYS A C 1
ATOM 578 O O . LYS A 1 76 ? 3.366 -5.413 1.829 1.00 83.69 76 LYS A O 1
ATOM 583 N N . THR A 1 77 ? 4.092 -4.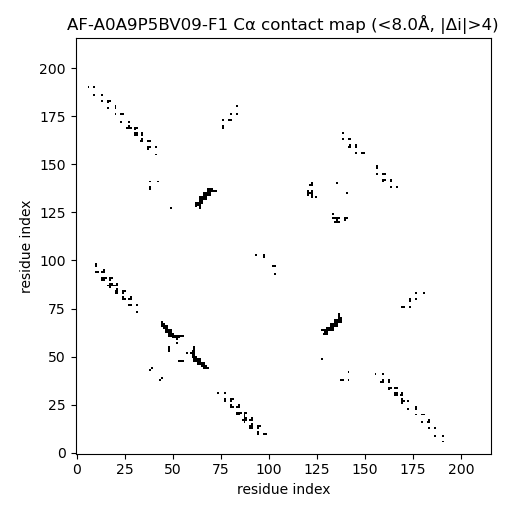563 -0.122 1.00 84.19 77 THR A N 1
ATOM 584 C CA . THR A 1 77 ? 3.044 -3.535 -0.220 1.00 84.19 77 THR A CA 1
ATOM 585 C C . THR A 1 77 ? 1.657 -4.161 -0.359 1.00 84.19 77 THR A C 1
ATOM 587 O O . THR A 1 77 ? 0.752 -3.790 0.389 1.00 84.19 77 THR A O 1
ATOM 590 N N . TYR A 1 78 ? 1.488 -5.154 -1.239 1.00 88.25 78 TYR A N 1
ATOM 591 C CA . TYR A 1 78 ? 0.219 -5.875 -1.383 1.00 88.25 78 TYR A CA 1
ATOM 592 C C . TYR A 1 78 ? -0.178 -6.594 -0.099 1.00 88.25 78 TYR A C 1
ATOM 594 O O . TYR A 1 78 ? -1.329 -6.506 0.322 1.00 88.25 78 TYR A O 1
ATOM 602 N N . PHE A 1 79 ? 0.772 -7.268 0.549 1.00 89.94 79 PHE A N 1
ATOM 603 C CA . PHE A 1 79 ? 0.521 -7.972 1.799 1.00 89.94 79 PHE A CA 1
ATOM 604 C C . PHE A 1 79 ? 0.094 -7.006 2.909 1.00 89.94 79 PHE A C 1
ATOM 606 O O . PHE A 1 79 ? -0.923 -7.236 3.559 1.00 89.94 79 PHE A O 1
ATOM 613 N N . ALA A 1 80 ? 0.806 -5.889 3.085 1.00 86.06 80 ALA A N 1
ATOM 614 C CA . ALA A 1 80 ? 0.449 -4.866 4.065 1.00 86.06 80 ALA A CA 1
ATOM 615 C C . ALA A 1 80 ? -0.948 -4.280 3.800 1.00 86.06 80 ALA A C 1
ATOM 617 O O . ALA A 1 80 ? -1.762 -4.186 4.720 1.00 86.06 80 ALA A O 1
ATOM 618 N N . ALA A 1 81 ? -1.256 -3.944 2.543 1.00 90.19 81 ALA A N 1
ATOM 619 C CA . ALA A 1 81 ? -2.562 -3.416 2.163 1.00 90.19 81 ALA A CA 1
ATOM 620 C C . ALA A 1 81 ? -3.687 -4.445 2.368 1.00 90.19 81 ALA A C 1
ATOM 622 O O . ALA A 1 81 ? -4.747 -4.080 2.875 1.00 90.19 81 ALA A O 1
ATOM 623 N N . ALA A 1 82 ? -3.452 -5.721 2.043 1.00 92.06 82 ALA A N 1
ATOM 624 C CA . ALA A 1 82 ? -4.407 -6.812 2.229 1.00 92.06 82 ALA A CA 1
ATOM 625 C C . ALA A 1 82 ? -4.683 -7.104 3.712 1.00 92.06 82 ALA A C 1
ATOM 627 O O . ALA A 1 82 ? -5.839 -7.257 4.107 1.00 92.06 82 ALA A O 1
ATOM 628 N N . VAL A 1 83 ? -3.644 -7.123 4.554 1.00 89.81 83 VAL A N 1
ATOM 629 C CA . VAL A 1 83 ? -3.802 -7.264 6.010 1.00 89.81 83 VAL A CA 1
ATOM 630 C C . VAL A 1 83 ? -4.596 -6.087 6.570 1.00 89.81 83 VAL A C 1
ATOM 632 O O . VAL A 1 83 ? -5.556 -6.293 7.311 1.00 89.81 83 VAL A O 1
ATOM 635 N N . ALA A 1 84 ? -4.252 -4.858 6.181 1.00 90.25 84 ALA A N 1
ATOM 636 C CA . ALA A 1 84 ? -4.987 -3.675 6.609 1.00 90.25 84 ALA A CA 1
ATOM 637 C C . ALA A 1 84 ? -6.448 -3.683 6.122 1.00 90.25 84 ALA A C 1
ATOM 639 O O . ALA A 1 84 ? -7.342 -3.328 6.886 1.00 90.25 84 ALA A O 1
ATOM 640 N N . LEU A 1 85 ? -6.712 -4.172 4.906 1.00 93.12 85 LEU A N 1
ATOM 641 C CA . LEU A 1 85 ? -8.066 -4.336 4.376 1.00 93.12 85 LEU A CA 1
ATOM 642 C C . LEU A 1 85 ? -8.870 -5.307 5.244 1.00 93.12 85 LEU A C 1
ATOM 644 O O . LEU A 1 85 ? -9.986 -4.990 5.649 1.00 93.12 85 LEU A O 1
ATOM 648 N N . ALA A 1 86 ? -8.293 -6.469 5.562 1.00 91.12 86 ALA A N 1
ATOM 649 C CA . ALA A 1 86 ? -8.934 -7.464 6.411 1.00 91.12 86 ALA A CA 1
ATOM 650 C C . ALA A 1 86 ? -9.248 -6.883 7.796 1.00 91.12 86 ALA A C 1
ATOM 652 O O . ALA A 1 86 ? -10.392 -6.944 8.243 1.00 91.12 86 ALA A O 1
ATOM 653 N N . VAL A 1 87 ? -8.266 -6.249 8.449 1.00 89.56 87 VAL A N 1
ATOM 654 C CA . VAL A 1 87 ? -8.453 -5.596 9.756 1.00 89.56 87 VAL A CA 1
ATOM 655 C C . VAL A 1 87 ? -9.532 -4.512 9.687 1.00 89.56 87 VAL A C 1
ATOM 657 O O . VAL A 1 87 ? -10.384 -4.444 10.573 1.00 89.56 87 VAL A O 1
ATOM 660 N N . GLY A 1 88 ? -9.540 -3.700 8.629 1.00 90.25 88 GLY A N 1
ATOM 661 C CA . GLY A 1 88 ? -10.534 -2.651 8.410 1.00 90.25 88 GLY A CA 1
ATOM 662 C C . GLY A 1 88 ? -11.945 -3.209 8.233 1.00 90.25 88 GLY A C 1
ATOM 663 O O . GLY A 1 88 ? -12.877 -2.723 8.869 1.00 90.25 88 GLY A O 1
ATOM 664 N N . LEU A 1 89 ? -12.113 -4.275 7.444 1.00 92.31 89 LEU A N 1
ATOM 665 C CA . LEU A 1 89 ? -13.405 -4.941 7.251 1.00 92.31 89 LEU A CA 1
ATOM 666 C C . LEU A 1 89 ? -13.920 -5.567 8.552 1.00 92.31 89 LEU A C 1
ATOM 668 O O . LEU A 1 89 ? -15.082 -5.367 8.912 1.00 92.31 89 LEU A O 1
ATOM 672 N N . PHE A 1 90 ? -13.056 -6.269 9.292 1.00 89.75 90 PHE A N 1
ATOM 673 C CA . PHE A 1 90 ? -13.418 -6.837 10.592 1.00 89.75 90 PHE A CA 1
ATOM 674 C C . PHE A 1 90 ? -13.799 -5.754 11.602 1.00 89.75 90 PHE A C 1
ATOM 676 O O . PHE A 1 90 ? -14.809 -5.894 12.290 1.00 89.75 90 PHE A O 1
ATOM 683 N N . GLY A 1 91 ? -13.034 -4.661 11.669 1.00 86.62 91 GLY A N 1
ATOM 684 C CA . GLY A 1 91 ? -13.347 -3.516 12.519 1.00 86.62 91 GLY A CA 1
ATOM 685 C C . GLY A 1 91 ? -14.691 -2.888 12.154 1.00 86.62 91 GLY A C 1
ATOM 686 O O . GLY A 1 91 ? -15.562 -2.754 13.013 1.00 86.62 91 GLY A O 1
ATOM 687 N N . ALA A 1 92 ? -14.913 -2.583 10.874 1.00 89.38 92 ALA A N 1
ATOM 688 C CA . ALA A 1 92 ? -16.157 -1.982 10.402 1.00 89.38 92 ALA A CA 1
ATOM 689 C C . ALA A 1 92 ? -17.372 -2.863 10.729 1.00 89.38 92 ALA A C 1
ATOM 691 O O . ALA A 1 92 ? -18.391 -2.356 11.200 1.00 89.38 92 ALA A O 1
ATOM 692 N N . PHE A 1 93 ? -17.247 -4.184 10.565 1.00 87.56 93 PHE A N 1
ATOM 693 C CA . PHE A 1 93 ? -18.305 -5.130 10.910 1.00 87.56 93 PHE A CA 1
ATOM 694 C C . PHE A 1 93 ? -18.541 -5.214 12.425 1.00 87.56 93 PHE A C 1
ATOM 696 O O . PHE A 1 93 ? -19.676 -5.087 12.883 1.00 87.56 93 PHE A O 1
ATOM 703 N N . ALA A 1 94 ? -17.481 -5.370 13.222 1.00 83.56 94 ALA A N 1
ATOM 704 C CA . ALA A 1 94 ? -17.581 -5.491 14.675 1.00 83.56 94 ALA A CA 1
ATOM 705 C C . ALA A 1 94 ? -18.177 -4.230 15.325 1.00 83.56 94 ALA A C 1
ATOM 707 O O . ALA A 1 94 ? -19.085 -4.327 16.157 1.00 83.56 94 ALA A O 1
ATOM 708 N N . PHE A 1 95 ? -17.710 -3.043 14.928 1.00 80.12 95 PHE A N 1
ATOM 709 C CA . PHE A 1 95 ? -18.222 -1.775 15.451 1.00 80.12 95 PHE A CA 1
ATOM 710 C C . PHE A 1 95 ? -19.598 -1.428 14.883 1.00 80.12 95 PHE A C 1
ATOM 712 O O . PHE A 1 95 ? -20.457 -0.977 15.640 1.00 80.12 95 PHE A O 1
ATOM 719 N N . GLY A 1 96 ? -19.849 -1.712 13.602 1.00 79.56 96 GLY A N 1
ATOM 720 C CA . GLY A 1 96 ? -21.156 -1.509 12.978 1.00 79.56 96 GLY A CA 1
ATOM 721 C C . GLY A 1 96 ? -22.256 -2.346 13.636 1.00 79.56 96 GLY A C 1
ATOM 722 O O . GLY A 1 96 ? -23.344 -1.840 13.911 1.00 79.56 96 GLY A O 1
ATOM 723 N N . LEU A 1 97 ? -21.965 -3.607 13.976 1.00 77.38 97 LEU A N 1
ATOM 724 C CA . LEU A 1 97 ? -22.902 -4.464 14.708 1.00 77.38 97 LEU A CA 1
ATOM 725 C C . LEU A 1 97 ? -23.035 -4.089 16.191 1.00 77.38 97 LEU A C 1
ATOM 727 O O . LEU A 1 97 ? -24.134 -4.200 16.743 1.00 77.38 97 LEU A O 1
ATOM 731 N N . SER A 1 98 ? -21.964 -3.604 16.833 1.00 66.62 98 SER A N 1
ATOM 732 C CA . SER A 1 98 ? -21.995 -3.141 18.234 1.00 66.62 98 SER A CA 1
ATOM 733 C C . SER A 1 98 ? -22.997 -2.005 18.469 1.00 66.62 98 SER A C 1
ATOM 735 O O . SER A 1 98 ? -23.528 -1.895 19.570 1.00 66.62 98 SER A O 1
ATOM 737 N N . ILE A 1 99 ? -23.317 -1.204 17.443 1.00 65.12 99 ILE A N 1
ATOM 738 C CA . ILE A 1 99 ? -24.354 -0.159 17.527 1.00 65.12 99 ILE A CA 1
ATOM 739 C C . ILE A 1 99 ? -25.736 -0.769 17.822 1.00 65.12 99 ILE A C 1
ATOM 741 O O . ILE A 1 99 ? -26.558 -0.135 18.477 1.00 65.12 99 ILE A O 1
ATOM 745 N N . LYS A 1 100 ? -25.997 -2.010 17.383 1.00 58.94 100 LYS A N 1
ATOM 746 C CA . LYS A 1 100 ? -27.277 -2.697 17.615 1.00 58.94 100 LYS A CA 1
ATOM 747 C C . LYS A 1 100 ? -27.276 -3.629 18.829 1.00 58.94 100 LYS A C 1
ATOM 749 O O . LYS A 1 100 ? -28.350 -3.865 19.377 1.00 58.94 100 LYS A O 1
ATOM 754 N N . ARG A 1 101 ? -26.131 -4.188 19.249 1.00 52.69 101 ARG A N 1
ATOM 755 C CA . ARG A 1 101 ? -26.031 -5.089 20.420 1.00 52.69 101 ARG A CA 1
ATOM 756 C C . ARG A 1 101 ? -24.672 -4.928 21.132 1.00 52.69 101 ARG A C 1
ATOM 758 O O . ARG A 1 101 ? -23.652 -5.215 20.512 1.00 52.69 101 ARG A O 1
ATOM 765 N N . PRO A 1 102 ? -24.622 -4.538 22.424 1.00 52.41 102 PRO A N 1
ATOM 766 C CA . PRO A 1 102 ? -23.370 -4.203 23.119 1.00 52.41 102 PRO A CA 1
ATOM 767 C C . PRO A 1 102 ? -22.461 -5.392 23.494 1.00 52.41 102 PRO A C 1
ATOM 769 O O . PRO A 1 102 ? -21.374 -5.177 24.031 1.00 52.41 102 PRO A O 1
ATOM 772 N N . HIS A 1 103 ? -22.831 -6.640 23.191 1.00 47.59 103 HIS A N 1
ATOM 773 C CA . HIS A 1 103 ? -21.973 -7.802 23.448 1.00 47.59 103 HIS A CA 1
ATOM 774 C C . HIS A 1 103 ? -20.988 -8.017 22.292 1.00 47.59 103 HIS A C 1
ATOM 776 O O . HIS A 1 103 ? -21.294 -8.684 21.306 1.00 47.59 103 HIS A O 1
ATOM 782 N N . ALA A 1 104 ? -19.801 -7.420 22.402 1.00 50.44 104 ALA A N 1
ATOM 783 C CA . ALA A 1 104 ? -18.722 -7.624 21.442 1.00 50.44 104 ALA A CA 1
ATOM 784 C C . ALA A 1 104 ? -17.971 -8.942 21.731 1.00 50.44 104 ALA A C 1
ATOM 786 O O . ALA A 1 104 ? -17.558 -9.158 22.874 1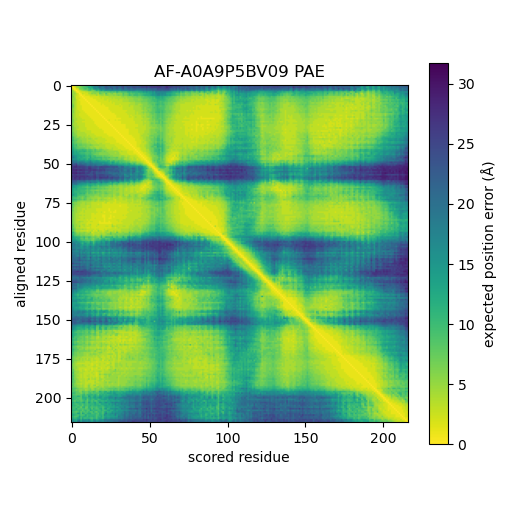.00 50.44 104 ALA A O 1
ATOM 787 N N . PRO A 1 105 ? -17.742 -9.811 20.728 1.00 50.31 105 PRO A N 1
ATOM 788 C CA . PRO A 1 105 ? -16.837 -10.943 20.876 1.00 50.31 105 PRO A CA 1
ATOM 789 C C . PRO A 1 105 ? -15.388 -10.447 21.006 1.00 50.31 105 PRO A C 1
ATOM 791 O O . PRO A 1 105 ? -14.914 -9.626 20.221 1.00 50.31 105 PRO A O 1
ATOM 794 N N . LEU A 1 106 ? -14.687 -10.949 22.023 1.00 50.72 106 LEU A N 1
ATOM 795 C CA . LEU A 1 106 ? -13.276 -10.676 22.296 1.00 50.72 106 LEU A CA 1
ATOM 796 C C . LEU A 1 106 ? -12.414 -11.404 21.255 1.00 50.72 106 LEU A C 1
ATOM 798 O O . LEU A 1 106 ? -12.154 -12.600 21.375 1.00 50.72 106 LEU A O 1
ATOM 802 N N . LEU A 1 107 ? -11.987 -10.693 20.214 1.00 50.12 107 LEU A N 1
ATOM 803 C CA . LEU A 1 107 ? -11.133 -11.252 19.170 1.00 50.12 107 LEU A CA 1
ATOM 804 C C . LEU A 1 107 ? -9.664 -11.024 19.552 1.00 50.12 107 LEU A C 1
ATOM 806 O O . LEU A 1 107 ? -9.183 -9.893 19.594 1.00 50.12 107 LEU A O 1
ATOM 810 N N . ARG A 1 108 ? -8.951 -12.107 19.879 1.00 49.06 108 ARG A N 1
ATOM 811 C CA . ARG A 1 108 ? -7.497 -12.080 20.084 1.00 49.06 108 ARG A CA 1
ATOM 812 C C . ARG A 1 108 ? -6.814 -12.072 18.721 1.00 49.06 108 ARG A C 1
ATOM 814 O O . ARG A 1 108 ? -6.714 -13.110 18.077 1.00 49.06 108 ARG A O 1
ATOM 821 N N . LEU A 1 109 ? -6.357 -10.901 18.288 1.00 45.56 109 LEU A N 1
ATOM 822 C CA . LEU A 1 109 ? -5.512 -10.773 17.106 1.00 45.56 109 LEU A CA 1
ATOM 823 C C . LEU A 1 109 ? -4.051 -10.992 17.525 1.00 45.56 109 LEU A C 1
ATOM 825 O O . LEU A 1 109 ? -3.444 -10.132 18.162 1.00 45.56 109 LEU A O 1
ATOM 829 N N . SER A 1 110 ? -3.488 -12.152 17.198 1.00 41.47 110 SER A N 1
ATOM 830 C CA . SER A 1 110 ? -2.052 -12.394 17.345 1.00 41.47 110 SER A CA 1
ATOM 831 C C . SER A 1 110 ? -1.328 -11.752 16.165 1.00 41.47 110 SER A C 1
ATOM 833 O O . SER A 1 110 ? -1.343 -12.280 15.056 1.00 41.47 110 SER A O 1
ATOM 835 N N . LEU A 1 111 ? -0.722 -10.586 16.394 1.00 45.72 111 LEU A N 1
ATOM 836 C CA . LEU A 1 111 ? 0.174 -9.943 15.435 1.00 45.72 111 LEU A CA 1
ATOM 837 C C . LEU A 1 111 ? 1.439 -10.798 15.293 1.00 45.72 111 LEU A C 1
ATOM 839 O O . LEU A 1 111 ? 2.301 -10.797 16.170 1.00 45.72 111 LEU A O 1
ATOM 843 N N . LEU A 1 112 ? 1.536 -11.546 14.194 1.00 39.41 112 LEU A N 1
ATOM 844 C CA . LEU A 1 112 ? 2.773 -12.211 13.798 1.00 39.41 112 LEU A CA 1
ATOM 845 C C . LEU A 1 112 ? 3.753 -11.131 13.323 1.00 39.41 112 LEU A C 1
ATOM 847 O O . LEU A 1 112 ? 3.636 -10.606 12.216 1.00 39.41 112 LEU A O 1
ATOM 851 N N . GLY A 1 113 ? 4.696 -10.765 14.188 1.00 37.66 113 GLY A N 1
ATOM 852 C CA . GLY A 1 113 ? 5.827 -9.924 13.821 1.00 37.66 113 GLY A CA 1
ATOM 853 C C . GLY A 1 113 ? 6.776 -10.717 12.934 1.00 37.66 113 GLY A C 1
ATOM 854 O O . GLY A 1 113 ? 7.600 -11.476 13.431 1.00 37.66 113 GLY A O 1
ATOM 855 N N . THR A 1 114 ? 6.656 -10.575 11.618 1.00 39.47 114 THR A N 1
ATOM 856 C CA . THR A 1 114 ? 7.695 -11.042 10.700 1.00 39.47 114 THR A CA 1
ATOM 857 C C . THR A 1 114 ? 8.740 -9.944 10.571 1.00 39.47 114 THR A C 1
ATOM 859 O O . THR A 1 114 ? 8.459 -8.890 9.997 1.00 39.47 114 THR A O 1
ATOM 862 N N . GLU A 1 115 ? 9.942 -10.183 11.099 1.00 36.53 115 GLU A N 1
ATOM 863 C CA . GLU A 1 115 ? 11.116 -9.374 10.782 1.00 36.53 115 GLU A CA 1
ATOM 864 C C . GLU A 1 115 ? 11.409 -9.504 9.288 1.00 36.53 115 GLU A C 1
ATOM 866 O O . GLU A 1 115 ? 11.939 -10.501 8.796 1.00 36.53 115 GLU A O 1
ATOM 871 N N . VAL A 1 116 ? 11.015 -8.486 8.533 1.00 44.81 116 VAL A N 1
ATOM 872 C CA . VAL A 1 116 ? 11.340 -8.405 7.119 1.00 44.81 116 VAL A CA 1
ATOM 873 C C . VAL A 1 116 ? 12.727 -7.789 7.022 1.00 44.81 116 VAL A C 1
ATOM 875 O O . VAL A 1 116 ? 12.884 -6.582 7.167 1.00 44.81 116 VAL A O 1
ATOM 878 N N . ASN A 1 117 ? 13.738 -8.615 6.757 1.00 38.31 117 ASN A N 1
ATOM 879 C CA . ASN A 1 117 ? 15.068 -8.133 6.397 1.00 38.31 117 ASN A CA 1
ATOM 880 C C . ASN A 1 117 ? 14.957 -7.305 5.102 1.00 38.31 117 ASN A C 1
ATOM 882 O O . ASN A 1 117 ? 14.791 -7.838 4.000 1.00 38.31 117 ASN A O 1
ATOM 886 N N . ILE A 1 118 ? 14.978 -5.978 5.236 1.00 44.12 118 ILE A N 1
ATOM 887 C CA . ILE A 1 118 ? 14.972 -5.045 4.110 1.00 44.12 118 ILE A CA 1
ATOM 888 C C . ILE A 1 118 ? 16.408 -4.965 3.601 1.00 44.12 118 ILE A C 1
ATOM 890 O O . ILE A 1 118 ? 17.183 -4.093 3.988 1.00 44.12 118 ILE A O 1
ATOM 894 N N . LYS A 1 119 ? 16.780 -5.896 2.720 1.00 46.06 119 LYS A N 1
ATOM 895 C CA . LYS A 1 119 ? 17.935 -5.671 1.851 1.00 46.06 119 LYS A CA 1
ATOM 896 C C . LYS A 1 119 ? 17.618 -4.405 1.046 1.00 46.06 119 LYS A C 1
ATOM 898 O O . LYS A 1 119 ? 16.534 -4.310 0.474 1.00 46.06 119 LYS A O 1
ATOM 903 N N . LYS A 1 120 ? 18.502 -3.403 1.079 1.00 47.62 120 LYS A N 1
ATOM 904 C CA . LYS A 1 120 ? 18.349 -2.182 0.277 1.00 47.62 120 LYS A CA 1
ATOM 905 C C . LYS A 1 120 ? 18.276 -2.596 -1.193 1.00 47.62 120 LYS A C 1
ATOM 907 O O . LYS A 1 120 ? 19.299 -2.925 -1.783 1.00 47.62 120 LYS A O 1
ATOM 912 N N . ASP A 1 121 ? 17.078 -2.567 -1.769 1.00 50.34 121 ASP A N 1
ATOM 913 C CA . ASP A 1 121 ? 16.843 -2.731 -3.207 1.00 50.34 121 ASP A CA 1
ATOM 914 C C . ASP A 1 121 ? 17.258 -1.435 -3.941 1.00 50.34 121 ASP A C 1
ATOM 916 O O . ASP A 1 121 ? 16.484 -0.841 -4.689 1.00 50.34 121 ASP A O 1
ATOM 920 N N . THR A 1 122 ? 18.469 -0.929 -3.682 1.00 55.19 122 THR A N 1
ATOM 921 C CA . THR A 1 122 ? 19.051 0.165 -4.462 1.00 55.19 122 THR A CA 1
ATOM 922 C C . THR A 1 122 ? 19.680 -0.454 -5.692 1.00 55.19 122 THR A C 1
ATOM 924 O O . THR A 1 122 ? 20.813 -0.931 -5.656 1.00 55.19 122 THR A O 1
ATOM 927 N N . CYS A 1 123 ? 18.916 -0.476 -6.777 1.00 62.06 123 CYS A N 1
ATOM 928 C CA . CYS A 1 123 ? 19.455 -0.787 -8.085 1.00 62.06 123 CYS A CA 1
ATOM 929 C C . CYS A 1 123 ? 20.220 0.441 -8.572 1.00 62.06 123 CYS A C 1
ATOM 931 O O . CYS A 1 123 ? 19.658 1.374 -9.144 1.00 62.06 123 CYS A O 1
ATOM 933 N N . TRP A 1 124 ? 21.502 0.467 -8.229 1.00 61.91 124 TRP A N 1
ATOM 934 C CA . TRP A 1 124 ? 22.470 1.368 -8.823 1.00 61.91 124 TRP A CA 1
ATOM 935 C C . TRP A 1 124 ? 23.064 0.626 -10.012 1.00 61.91 124 TRP A C 1
ATOM 937 O O . TRP A 1 124 ? 23.841 -0.311 -9.845 1.00 61.91 124 TRP A O 1
ATOM 947 N N . ILE A 1 125 ? 22.596 0.988 -11.206 1.00 65.19 125 ILE A N 1
ATOM 948 C CA . ILE A 1 125 ? 23.091 0.412 -12.459 1.00 65.19 125 ILE A CA 1
ATOM 949 C C . ILE A 1 125 ? 24.461 1.011 -12.797 1.00 65.19 125 ILE A C 1
ATOM 951 O O . ILE A 1 125 ? 25.176 0.434 -13.596 1.00 65.19 125 ILE A O 1
ATOM 955 N N . GLU A 1 126 ? 24.884 2.102 -12.153 1.00 62.03 126 GLU A N 1
ATOM 956 C CA . GLU A 1 126 ? 26.162 2.758 -12.428 1.00 62.03 126 GLU A CA 1
ATOM 957 C C . GLU A 1 126 ? 27.287 2.308 -11.472 1.00 62.03 126 GLU A C 1
ATOM 959 O O . GLU A 1 126 ? 27.104 2.347 -10.254 1.00 62.03 126 GLU A O 1
ATOM 964 N N . PRO A 1 127 ? 28.473 1.921 -11.985 1.00 63.19 127 PRO A N 1
ATOM 965 C CA . PRO A 1 127 ? 28.798 1.715 -13.397 1.00 63.19 127 PRO A CA 1
ATOM 966 C C . PRO A 1 127 ? 28.211 0.397 -13.931 1.00 63.19 127 PRO A C 1
ATOM 968 O O . PRO A 1 127 ? 28.392 -0.671 -13.337 1.00 63.19 127 PRO A O 1
ATOM 971 N N . ALA A 1 128 ? 27.541 0.473 -15.083 1.00 66.69 128 ALA A N 1
ATOM 972 C CA . ALA A 1 128 ? 26.951 -0.703 -15.711 1.00 66.69 128 ALA A CA 1
ATOM 973 C C . ALA A 1 128 ? 28.066 -1.500 -16.384 1.00 66.69 128 ALA A C 1
ATOM 975 O O . ALA A 1 128 ? 28.809 -0.953 -17.194 1.00 66.69 128 ALA A O 1
ATOM 976 N N . GLN A 1 129 ? 28.197 -2.780 -16.053 1.00 71.19 129 GLN A N 1
ATOM 977 C CA . GLN A 1 129 ? 29.187 -3.676 -16.636 1.00 71.19 129 GLN A CA 1
ATOM 978 C C . GLN A 1 129 ? 28.507 -4.608 -17.639 1.00 71.19 129 GLN A C 1
ATOM 980 O O . GLN A 1 129 ? 27.426 -5.146 -17.383 1.00 71.19 129 GLN A O 1
ATOM 985 N N . ALA A 1 130 ? 29.150 -4.804 -18.789 1.00 75.75 130 ALA A N 1
ATOM 986 C CA . ALA A 1 130 ? 28.658 -5.683 -19.842 1.00 75.75 130 ALA A CA 1
ATOM 987 C C . ALA A 1 130 ? 28.470 -7.120 -19.328 1.00 75.75 130 ALA A C 1
ATOM 989 O O . ALA A 1 130 ? 29.353 -7.672 -18.672 1.00 75.75 130 ALA A O 1
ATOM 990 N N . GLY A 1 131 ? 27.317 -7.728 -19.624 1.00 73.50 131 GLY A N 1
ATOM 991 C CA . GLY A 1 131 ? 27.028 -9.119 -19.260 1.00 73.50 131 GLY A CA 1
ATOM 992 C C . GLY A 1 131 ? 26.684 -9.364 -17.785 1.00 73.50 131 GLY A C 1
ATOM 993 O O . GLY A 1 131 ? 26.422 -10.508 -17.416 1.00 73.50 131 GLY A O 1
ATOM 994 N N . HIS A 1 132 ? 26.637 -8.330 -16.939 1.00 75.81 132 HIS A N 1
ATOM 995 C CA . HIS A 1 132 ? 26.222 -8.485 -15.546 1.00 75.81 132 HIS A CA 1
ATOM 996 C C . HIS A 1 132 ? 24.696 -8.555 -15.389 1.00 75.81 132 HIS A C 1
ATOM 998 O O . HIS A 1 132 ? 23.924 -7.914 -16.108 1.00 75.81 132 HIS A O 1
ATOM 1004 N N . HIS A 1 133 ? 24.269 -9.342 -14.400 1.00 76.62 133 HIS A N 1
ATOM 1005 C CA . HIS A 1 133 ? 22.880 -9.446 -13.973 1.00 76.62 133 HIS A CA 1
ATOM 1006 C C . HIS A 1 133 ? 22.607 -8.468 -12.834 1.00 76.62 133 HIS A C 1
ATOM 1008 O O . HIS A 1 133 ? 23.226 -8.552 -11.772 1.00 76.62 133 HIS A O 1
ATOM 1014 N N . TYR A 1 134 ? 21.637 -7.584 -13.038 1.00 77.25 134 TYR A N 1
ATOM 1015 C CA . TYR A 1 134 ? 21.208 -6.624 -12.031 1.00 77.25 134 TYR A CA 1
ATOM 1016 C C . TYR A 1 134 ? 19.858 -7.046 -11.460 1.00 77.25 134 TYR A C 1
ATOM 1018 O O . TYR A 1 134 ? 18.912 -7.312 -12.202 1.00 77.25 134 TYR A O 1
ATOM 1026 N N . PHE A 1 135 ? 19.774 -7.110 -10.131 1.00 77.31 135 PHE A N 1
ATOM 1027 C CA . PHE A 1 135 ? 18.530 -7.379 -9.417 1.00 77.31 135 PHE A CA 1
ATOM 1028 C C . PHE A 1 135 ? 17.957 -6.064 -8.915 1.00 77.31 135 PHE A C 1
ATOM 1030 O O . PHE A 1 135 ? 18.501 -5.436 -8.007 1.00 77.31 135 PHE A O 1
ATOM 1037 N N . CYS A 1 136 ? 16.858 -5.649 -9.527 1.00 77.31 136 CYS A N 1
ATOM 1038 C CA . CYS A 1 136 ? 16.273 -4.335 -9.321 1.00 77.31 136 CYS A CA 1
ATOM 1039 C C . CYS A 1 136 ? 14.800 -4.469 -8.972 1.00 77.31 136 CYS A C 1
ATOM 1041 O O . CYS A 1 136 ? 14.125 -5.365 -9.471 1.00 77.31 136 CYS A O 1
ATOM 1043 N N . SER A 1 137 ? 14.268 -3.581 -8.131 1.00 80.06 137 SER A N 1
ATOM 1044 C CA . SER A 1 137 ? 12.809 -3.438 -8.098 1.00 80.06 137 SER A CA 1
ATOM 1045 C C . SER A 1 137 ? 12.348 -2.881 -9.447 1.00 80.06 137 SER A C 1
ATOM 1047 O O . SER A 1 137 ? 13.050 -2.055 -10.036 1.00 80.06 137 SER A O 1
ATOM 1049 N N . ILE A 1 138 ? 11.203 -3.353 -9.948 1.00 79.81 138 ILE A N 1
ATOM 1050 C CA . ILE A 1 138 ? 10.698 -2.941 -11.266 1.00 79.81 138 ILE A CA 1
ATOM 1051 C C . ILE A 1 138 ? 10.489 -1.426 -11.331 1.00 79.81 138 ILE A C 1
ATOM 1053 O O . ILE A 1 138 ? 10.861 -0.806 -12.315 1.00 79.81 138 ILE A O 1
ATOM 1057 N N . GLU A 1 139 ? 10.015 -0.827 -10.233 1.00 78.69 139 GLU A N 1
ATOM 1058 C CA . GLU A 1 139 ? 9.872 0.620 -10.070 1.00 78.69 139 GLU A CA 1
ATOM 1059 C C . GLU A 1 139 ? 11.216 1.321 -10.255 1.00 78.69 139 GLU A C 1
ATOM 1061 O O . GLU A 1 139 ? 11.335 2.217 -11.077 1.00 78.69 139 GLU A O 1
ATOM 1066 N N . ASN A 1 140 ? 12.255 0.917 -9.519 1.00 79.19 140 ASN A N 1
ATOM 1067 C CA . ASN A 1 140 ? 13.529 1.625 -9.586 1.00 79.19 140 ASN A CA 1
ATOM 1068 C C . ASN A 1 140 ? 14.218 1.436 -10.942 1.00 79.19 140 ASN A C 1
ATOM 1070 O O . ASN A 1 140 ? 14.926 2.330 -11.387 1.00 79.19 140 ASN A O 1
ATOM 1074 N N . ALA A 1 141 ? 14.014 0.288 -11.591 1.00 76.31 141 ALA A N 1
ATOM 1075 C CA . ALA A 1 141 ? 14.469 0.080 -12.957 1.00 76.31 141 ALA A CA 1
ATOM 1076 C C . ALA A 1 141 ? 13.719 1.004 -13.924 1.00 76.31 141 ALA A C 1
ATOM 1078 O O . ALA A 1 141 ? 14.369 1.809 -14.579 1.00 76.31 141 ALA A O 1
ATOM 1079 N N . ALA A 1 142 ? 12.383 0.954 -13.942 1.00 76.88 142 ALA A N 1
ATOM 1080 C CA . ALA A 1 142 ? 11.544 1.749 -14.836 1.00 76.88 142 ALA A CA 1
ATOM 1081 C C . ALA A 1 142 ? 11.736 3.261 -14.631 1.00 76.88 142 ALA A C 1
ATOM 1083 O O . ALA A 1 142 ? 11.921 4.001 -15.588 1.00 76.88 142 ALA A O 1
ATOM 1084 N N . CYS A 1 143 ? 11.765 3.744 -13.389 1.00 80.50 143 CYS A N 1
ATOM 1085 C CA . CYS A 1 143 ? 11.894 5.176 -13.121 1.00 80.50 143 CYS A CA 1
ATOM 1086 C C . CYS A 1 143 ? 13.298 5.718 -13.428 1.00 80.50 143 CYS A C 1
ATOM 1088 O O . CYS A 1 143 ? 13.429 6.875 -13.827 1.00 80.50 143 CYS A O 1
ATOM 1090 N N . ASN A 1 144 ? 14.348 4.901 -13.284 1.00 75.00 144 ASN A N 1
ATOM 1091 C CA . ASN A 1 144 ? 15.701 5.317 -13.658 1.00 75.00 144 ASN A CA 1
ATOM 1092 C C . ASN A 1 144 ? 15.937 5.234 -15.171 1.00 75.00 144 ASN A C 1
ATOM 1094 O O . ASN A 1 144 ? 16.584 6.126 -15.716 1.00 75.00 144 ASN A O 1
ATOM 1098 N N . THR A 1 145 ? 15.411 4.213 -15.859 1.00 67.69 145 THR A N 1
ATOM 1099 C CA . THR A 1 145 ? 15.532 4.101 -17.325 1.00 67.69 145 THR A CA 1
ATOM 1100 C C . THR A 1 145 ? 14.811 5.236 -18.035 1.00 67.69 145 THR A C 1
ATOM 1102 O O . THR A 1 145 ? 15.340 5.788 -18.998 1.00 67.69 145 THR A O 1
ATOM 1105 N N . LEU A 1 146 ? 13.644 5.641 -17.529 1.00 66.44 146 LEU A N 1
ATOM 1106 C CA . LEU A 1 146 ? 12.925 6.804 -18.042 1.00 66.44 146 LEU A CA 1
ATOM 1107 C C . LEU A 1 146 ? 13.754 8.070 -17.911 1.00 66.44 146 LEU A C 1
ATOM 1109 O O . LEU A 1 146 ? 13.924 8.779 -18.892 1.00 66.44 146 LEU A O 1
ATOM 1113 N N . ARG A 1 147 ? 14.339 8.326 -16.738 1.00 65.88 147 ARG A N 1
ATOM 1114 C CA . ARG A 1 147 ? 15.145 9.531 -16.511 1.00 65.88 147 ARG A CA 1
ATOM 1115 C C . ARG A 1 147 ? 16.333 9.652 -17.474 1.00 65.88 147 ARG A C 1
ATOM 1117 O O . ARG A 1 147 ? 16.735 10.765 -17.786 1.00 65.88 147 ARG A O 1
ATOM 1124 N N . ALA A 1 148 ? 16.873 8.528 -17.943 1.00 63.03 148 ALA A N 1
ATOM 1125 C CA . ALA A 1 148 ? 17.904 8.505 -18.980 1.00 63.03 148 ALA A CA 1
ATOM 1126 C C . ALA A 1 148 ? 17.343 8.691 -20.407 1.00 63.03 148 ALA A C 1
ATOM 1128 O O . ALA A 1 148 ? 18.077 9.087 -21.301 1.00 63.03 148 ALA A O 1
ATOM 1129 N N . SER A 1 149 ? 16.052 8.416 -20.620 1.00 61.28 149 SER A N 1
ATOM 1130 C CA . SER A 1 149 ? 15.368 8.476 -21.922 1.00 61.28 149 SER A CA 1
ATOM 1131 C C . SER A 1 149 ? 14.614 9.792 -22.180 1.00 61.28 149 SER A C 1
ATOM 1133 O O . SER A 1 149 ? 14.127 9.990 -23.291 1.00 61.28 149 SER A O 1
ATOM 1135 N N . ASP A 1 150 ? 14.520 10.689 -21.189 1.00 56.50 150 ASP A N 1
ATOM 1136 C CA . ASP A 1 150 ? 13.845 12.004 -21.273 1.00 56.50 150 ASP A CA 1
ATOM 1137 C C . ASP A 1 150 ? 14.402 12.885 -22.420 1.00 56.50 150 ASP A C 1
ATOM 1139 O O . ASP A 1 150 ? 13.732 13.774 -22.937 1.00 56.50 150 ASP A O 1
ATOM 1143 N N . GLU A 1 151 ? 15.603 12.575 -22.920 1.00 56.78 151 GLU A N 1
ATOM 1144 C CA . GLU A 1 151 ? 16.188 13.231 -24.096 1.00 56.78 151 GLU A CA 1
ATOM 1145 C C . GLU A 1 151 ? 15.458 12.936 -25.425 1.00 56.78 151 GLU A C 1
ATOM 1147 O O . GLU A 1 151 ? 15.678 13.654 -26.401 1.00 56.78 151 GLU A O 1
ATOM 1152 N N . PHE A 1 152 ? 14.575 11.928 -25.494 1.00 55.47 152 PHE A N 1
ATOM 1153 C CA . PHE A 1 152 ? 14.013 11.440 -26.766 1.00 55.47 152 PHE A CA 1
ATOM 1154 C C . PHE A 1 152 ? 12.536 11.783 -27.030 1.00 55.47 152 PHE A C 1
ATOM 1156 O O . PHE A 1 152 ? 12.044 11.490 -28.119 1.00 55.47 152 PHE A O 1
ATOM 1163 N N . GLY A 1 153 ? 11.833 12.439 -26.096 1.00 59.81 153 GLY A N 1
ATOM 1164 C CA . GLY A 1 153 ? 10.491 13.001 -26.339 1.00 59.81 153 GLY A CA 1
ATOM 1165 C C . GLY A 1 153 ? 9.387 11.993 -26.706 1.00 59.81 153 GLY A C 1
ATOM 1166 O O . GLY A 1 153 ? 8.429 12.364 -27.381 1.00 59.81 153 GLY A O 1
ATOM 1167 N N . ASP A 1 154 ? 9.516 10.729 -26.296 1.00 72.50 154 ASP A N 1
ATOM 1168 C CA . ASP A 1 154 ? 8.553 9.661 -26.598 1.00 72.50 154 ASP A CA 1
ATOM 1169 C C . ASP A 1 154 ? 7.286 9.769 -25.715 1.00 72.50 154 ASP A C 1
ATOM 1171 O O . ASP A 1 154 ? 7.380 9.966 -24.503 1.00 72.50 154 ASP A O 1
ATOM 1175 N N . GLU A 1 155 ? 6.087 9.597 -26.286 1.00 75.06 155 GLU A N 1
ATOM 1176 C CA . GLU A 1 155 ? 4.805 9.597 -25.551 1.00 75.06 155 GLU A CA 1
ATOM 1177 C C . GLU A 1 155 ? 4.765 8.520 -24.450 1.00 75.06 155 GLU A C 1
ATOM 1179 O O . GLU A 1 155 ? 4.123 8.697 -23.408 1.00 75.06 155 GLU A O 1
ATOM 1184 N N . ASN A 1 156 ? 5.516 7.430 -24.639 1.00 71.12 156 ASN A N 1
ATOM 1185 C CA . ASN A 1 156 ? 5.687 6.373 -23.643 1.00 71.12 156 ASN A CA 1
ATOM 1186 C C . ASN A 1 156 ? 6.309 6.885 -22.333 1.00 71.12 156 ASN A C 1
ATOM 1188 O O . ASN A 1 156 ? 6.042 6.327 -21.264 1.00 71.12 156 ASN A O 1
ATOM 1192 N N . PHE A 1 157 ? 7.090 7.969 -22.390 1.00 75.69 157 PHE A N 1
ATOM 1193 C CA . PHE A 1 157 ? 7.715 8.570 -21.216 1.00 75.69 157 PHE A CA 1
ATOM 1194 C C . PHE A 1 157 ? 6.674 9.146 -20.252 1.00 75.69 157 PHE A C 1
ATOM 1196 O O . PHE A 1 157 ? 6.713 8.857 -19.058 1.00 75.69 157 PHE A O 1
ATOM 1203 N N . ALA A 1 158 ? 5.688 9.888 -20.766 1.00 77.62 158 ALA A N 1
ATOM 1204 C CA . ALA A 1 158 ? 4.649 10.502 -19.938 1.00 77.62 158 ALA A CA 1
ATOM 1205 C C . ALA A 1 158 ? 3.787 9.454 -19.210 1.00 77.62 158 ALA A C 1
ATOM 1207 O O . ALA A 1 158 ? 3.401 9.639 -18.052 1.00 77.62 158 ALA A O 1
ATOM 1208 N N . ILE A 1 159 ? 3.499 8.329 -19.875 1.00 80.62 159 ILE A N 1
ATOM 1209 C CA . ILE A 1 159 ? 2.742 7.212 -19.292 1.00 80.62 159 ILE A CA 1
ATOM 1210 C C . ILE A 1 159 ? 3.533 6.580 -18.144 1.00 80.62 159 ILE A C 1
ATOM 1212 O O . ILE A 1 159 ? 2.988 6.303 -17.072 1.00 80.62 159 ILE A O 1
ATOM 1216 N N . ALA A 1 160 ? 4.826 6.368 -18.357 1.00 78.19 160 ALA A N 1
ATOM 1217 C CA . ALA A 1 160 ? 5.667 5.671 -17.408 1.00 78.19 160 ALA A CA 1
ATOM 1218 C C . ALA A 1 160 ? 6.087 6.567 -16.220 1.00 78.19 160 ALA A C 1
ATOM 1220 O O . ALA A 1 160 ? 6.134 6.080 -15.089 1.00 78.19 160 ALA A O 1
ATOM 1221 N N . ASP A 1 161 ? 6.272 7.878 -16.419 1.00 82.62 161 ASP A N 1
ATOM 1222 C CA . ASP A 1 161 ? 6.478 8.849 -15.331 1.00 82.62 161 ASP A CA 1
ATOM 1223 C C . ASP A 1 161 ? 5.250 8.923 -14.407 1.00 82.62 161 ASP A C 1
ATOM 1225 O O . ASP A 1 161 ? 5.355 8.846 -13.177 1.00 82.62 161 ASP A O 1
ATOM 1229 N N . LYS A 1 162 ? 4.046 8.936 -14.994 1.00 85.38 162 LYS A N 1
ATOM 1230 C CA . LYS A 1 162 ? 2.800 8.844 -14.226 1.00 85.38 162 LYS A CA 1
ATOM 1231 C C . LYS A 1 162 ? 2.737 7.555 -13.397 1.00 85.38 162 LYS A C 1
ATOM 1233 O O . LYS A 1 162 ? 2.366 7.616 -12.222 1.00 85.38 162 LYS A O 1
ATOM 1238 N N . ALA A 1 163 ? 3.125 6.412 -13.966 1.00 83.12 163 ALA A N 1
ATOM 1239 C CA . ALA A 1 163 ? 3.175 5.139 -13.243 1.00 83.12 163 ALA A CA 1
ATOM 1240 C C . ALA A 1 163 ? 4.206 5.157 -12.097 1.00 83.12 163 ALA A C 1
ATOM 1242 O O . ALA A 1 163 ? 3.923 4.672 -10.999 1.00 83.12 163 ALA A O 1
ATOM 1243 N N . CYS A 1 164 ? 5.366 5.790 -12.303 1.00 85.44 164 CYS A N 1
ATOM 1244 C CA . CYS A 1 164 ? 6.370 6.027 -11.263 1.00 85.44 164 CYS A CA 1
ATOM 1245 C C . CYS A 1 164 ? 5.808 6.829 -10.087 1.00 85.44 164 CYS A C 1
ATOM 1247 O O . CYS A 1 164 ? 5.954 6.430 -8.926 1.00 85.44 164 CYS A O 1
ATOM 1249 N N . LEU A 1 165 ? 5.103 7.926 -10.368 1.00 85.12 165 LEU A N 1
ATOM 1250 C CA . LEU A 1 165 ? 4.436 8.723 -9.340 1.00 85.12 165 LEU A CA 1
ATOM 1251 C C . LEU A 1 165 ? 3.361 7.918 -8.598 1.00 85.12 165 LEU A C 1
ATOM 1253 O O . LEU A 1 165 ? 3.324 7.941 -7.366 1.00 85.12 165 LEU A O 1
ATOM 1257 N N . GLN A 1 166 ? 2.516 7.170 -9.315 1.00 83.81 166 GLN A N 1
ATOM 1258 C CA . GLN A 1 166 ? 1.474 6.326 -8.714 1.00 83.81 166 GLN A CA 1
ATOM 1259 C C . GLN A 1 166 ? 2.061 5.274 -7.767 1.00 83.81 166 GLN A C 1
ATOM 1261 O O . GLN A 1 166 ? 1.581 5.122 -6.640 1.00 83.81 16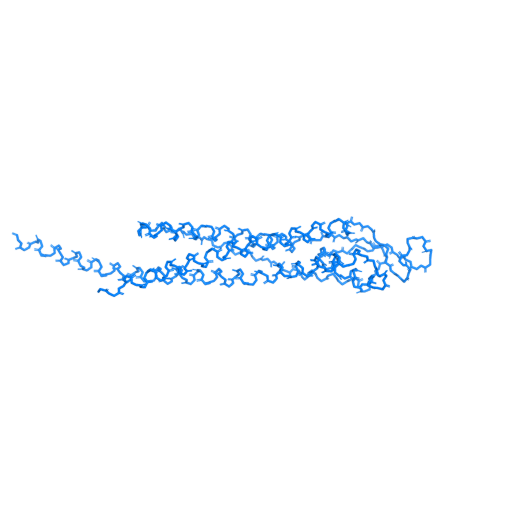6 GLN A O 1
ATOM 1266 N N . PHE A 1 167 ? 3.120 4.579 -8.184 1.00 81.69 167 PHE A N 1
ATOM 1267 C CA . PHE A 1 167 ? 3.758 3.554 -7.363 1.00 81.69 167 PHE A CA 1
ATOM 1268 C C . PHE A 1 167 ? 4.420 4.157 -6.118 1.00 81.69 167 PHE A C 1
ATOM 1270 O O . PHE A 1 167 ? 4.276 3.641 -5.003 1.00 81.69 167 PHE A O 1
ATOM 1277 N N . ARG A 1 168 ? 5.076 5.311 -6.275 1.00 83.62 168 ARG A N 1
ATOM 1278 C CA . ARG A 1 168 ? 5.653 6.059 -5.157 1.00 83.62 168 ARG A CA 1
ATOM 1279 C C . ARG A 1 168 ? 4.575 6.491 -4.160 1.00 83.62 168 ARG A C 1
ATOM 1281 O O . ARG A 1 168 ? 4.758 6.329 -2.951 1.00 83.62 168 ARG A O 1
ATOM 1288 N N . HIS A 1 169 ? 3.428 6.972 -4.642 1.00 84.50 169 HIS A N 1
ATOM 1289 C CA . HIS A 1 169 ? 2.273 7.269 -3.795 1.00 84.50 169 HIS A CA 1
ATOM 1290 C C . HIS A 1 169 ? 1.750 6.023 -3.072 1.00 84.50 169 HIS A C 1
ATOM 1292 O O . HIS A 1 169 ? 1.519 6.092 -1.866 1.00 84.50 169 HIS A O 1
ATOM 1298 N N . ALA A 1 170 ? 1.635 4.879 -3.751 1.00 79.94 170 ALA A N 1
ATOM 1299 C CA . ALA A 1 170 ? 1.212 3.623 -3.131 1.00 79.94 170 ALA A CA 1
ATOM 1300 C C . ALA A 1 170 ? 2.159 3.186 -1.996 1.00 79.94 170 ALA A C 1
ATOM 1302 O O . ALA A 1 170 ? 1.704 2.769 -0.931 1.00 79.94 170 ALA A O 1
ATOM 1303 N N . ARG A 1 171 ? 3.478 3.351 -2.161 1.00 79.25 171 ARG A N 1
ATOM 1304 C CA . ARG A 1 171 ? 4.449 3.110 -1.078 1.00 79.25 171 ARG A CA 1
ATOM 1305 C C . ARG A 1 171 ? 4.262 4.068 0.092 1.00 79.25 171 ARG A C 1
ATOM 1307 O O . ARG A 1 171 ? 4.270 3.631 1.242 1.00 79.25 171 ARG A O 1
ATOM 1314 N N . TYR A 1 172 ? 4.059 5.357 -0.174 1.00 84.56 172 TYR A N 1
ATOM 1315 C CA . TYR A 1 172 ? 3.819 6.322 0.898 1.00 84.56 172 TYR A CA 1
ATOM 1316 C C . TYR A 1 172 ? 2.494 6.084 1.626 1.00 84.56 172 TYR A C 1
ATOM 1318 O O . TYR A 1 172 ? 2.430 6.400 2.809 1.00 84.56 172 TYR A O 1
ATOM 1326 N N . MET A 1 173 ? 1.493 5.461 0.988 1.00 81.75 173 MET A N 1
ATOM 1327 C CA . MET A 1 173 ? 0.235 5.048 1.632 1.00 81.75 173 MET A CA 1
ATOM 1328 C C . MET A 1 173 ? 0.417 3.954 2.698 1.00 81.75 173 MET A C 1
ATOM 1330 O O . MET A 1 173 ? -0.437 3.801 3.571 1.00 81.75 173 MET A O 1
ATOM 1334 N N . VAL A 1 174 ? 1.554 3.252 2.731 1.00 81.75 174 VAL A N 1
ATOM 1335 C CA . VAL A 1 174 ? 1.860 2.296 3.811 1.00 81.75 174 VAL A CA 1
ATOM 1336 C C . VAL A 1 174 ? 2.009 3.003 5.168 1.00 81.75 174 VAL A C 1
ATOM 1338 O O . VAL A 1 174 ? 1.616 2.453 6.197 1.00 81.75 174 VAL A O 1
ATOM 1341 N N . ILE A 1 175 ? 2.508 4.244 5.187 1.00 80.12 175 ILE A N 1
ATOM 1342 C CA . ILE A 1 175 ? 2.656 5.038 6.417 1.00 80.12 175 ILE A CA 1
ATOM 1343 C C . ILE A 1 175 ? 1.290 5.377 7.046 1.00 80.12 175 ILE A C 1
ATOM 1345 O O . ILE A 1 175 ? 1.091 5.029 8.211 1.00 80.12 175 ILE A O 1
ATOM 1349 N N . PRO A 1 176 ? 0.321 6.005 6.346 1.00 78.88 176 PRO A N 1
ATOM 1350 C CA . PRO A 1 176 ? -0.995 6.261 6.914 1.00 78.88 176 PRO A CA 1
ATOM 1351 C C . PRO A 1 176 ? -1.743 4.968 7.255 1.00 78.88 176 PRO A C 1
ATOM 1353 O O . PRO A 1 176 ? -2.442 4.959 8.263 1.00 78.88 176 PRO A O 1
ATOM 1356 N N . LEU A 1 177 ? -1.555 3.862 6.516 1.00 83.94 177 LEU A N 1
ATOM 1357 C CA . LEU A 1 177 ? -2.085 2.552 6.928 1.00 83.94 177 LEU A CA 1
ATOM 1358 C C . LEU A 1 177 ? -1.569 2.150 8.317 1.00 83.94 177 LEU A C 1
ATOM 1360 O O . LEU A 1 177 ? -2.364 1.793 9.187 1.00 83.94 177 LEU A O 1
ATOM 1364 N N . ALA A 1 178 ? -0.259 2.261 8.554 1.00 83.31 178 ALA A N 1
ATOM 1365 C CA . ALA A 1 178 ? 0.336 1.970 9.857 1.00 83.31 178 ALA A CA 1
ATOM 1366 C C . ALA A 1 178 ? -0.183 2.913 10.956 1.00 83.31 178 ALA A C 1
ATOM 1368 O O . ALA A 1 178 ? -0.516 2.459 12.050 1.00 83.31 178 ALA A O 1
ATOM 1369 N N . VAL A 1 179 ? -0.318 4.211 10.664 1.00 84.69 179 VAL A N 1
ATOM 1370 C CA . VAL A 1 179 ? -0.864 5.196 11.614 1.00 84.69 179 VAL A CA 1
ATOM 1371 C C . VAL A 1 179 ? -2.311 4.865 11.984 1.00 84.69 179 VAL A C 1
ATOM 1373 O O . VAL A 1 179 ? -2.644 4.825 13.166 1.00 84.69 179 VAL A O 1
ATOM 1376 N N . VAL A 1 180 ? -3.172 4.575 11.004 1.00 85.19 180 VAL A N 1
ATOM 1377 C CA . VAL A 1 180 ? -4.579 4.223 11.255 1.00 85.19 180 VAL A CA 1
ATOM 1378 C C . VAL A 1 180 ? -4.687 2.907 12.030 1.00 85.19 180 VAL A C 1
ATOM 1380 O O . VAL A 1 180 ? -5.511 2.805 12.939 1.00 85.19 180 VAL A O 1
ATOM 1383 N N . LEU A 1 181 ? -3.828 1.924 11.744 1.00 84.94 181 LEU A N 1
ATOM 1384 C CA . LEU A 1 181 ? -3.749 0.680 12.516 1.00 84.94 181 LEU A CA 1
ATOM 1385 C C . LEU A 1 181 ? -3.371 0.928 13.984 1.00 84.94 181 LEU A C 1
ATOM 1387 O O . LEU A 1 181 ? -4.006 0.366 14.876 1.00 84.94 181 LEU A O 1
ATOM 1391 N N . LEU A 1 182 ? -2.385 1.789 14.251 1.00 86.50 182 LEU A N 1
ATOM 1392 C CA . LEU A 1 182 ? -1.998 2.163 15.616 1.00 86.50 182 LEU A CA 1
ATOM 1393 C C . LEU A 1 182 ? -3.121 2.909 16.345 1.00 86.50 182 LEU A C 1
ATOM 1395 O O . LEU A 1 182 ? -3.384 2.625 17.514 1.00 86.50 182 LEU A O 1
ATOM 1399 N N . LEU A 1 183 ? -3.822 3.815 15.657 1.00 85.25 183 LEU A N 1
ATOM 1400 C CA . LEU A 1 183 ? -4.985 4.510 16.214 1.00 85.25 183 LEU A CA 1
ATOM 1401 C C . LEU A 1 183 ? -6.106 3.528 16.572 1.00 85.25 183 LEU A C 1
ATOM 1403 O O . LEU A 1 183 ? -6.662 3.610 17.666 1.00 85.25 183 LEU A O 1
ATOM 1407 N N . LEU A 1 184 ? -6.403 2.563 15.697 1.00 84.44 184 LEU A N 1
ATOM 1408 C CA . LEU A 1 184 ? -7.373 1.505 15.980 1.00 84.44 184 LEU A CA 1
ATOM 1409 C C . LEU A 1 184 ? -6.949 0.666 17.187 1.00 84.44 184 LEU A C 1
ATOM 1411 O O . LEU A 1 184 ? -7.765 0.443 18.079 1.00 84.44 184 LEU A O 1
ATOM 1415 N N . ALA A 1 185 ? -5.685 0.245 17.259 1.00 85.06 185 ALA A N 1
ATOM 1416 C CA . ALA A 1 185 ? -5.160 -0.492 18.407 1.00 85.06 185 ALA A CA 1
ATOM 1417 C C . ALA A 1 185 ? -5.304 0.309 19.715 1.00 85.06 185 ALA A C 1
ATOM 1419 O O . ALA A 1 185 ? -5.742 -0.240 20.727 1.00 85.06 185 ALA A O 1
ATOM 1420 N N . GLY A 1 186 ? -5.024 1.616 19.678 1.00 86.12 186 GLY A N 1
ATOM 1421 C CA . GLY A 1 186 ? -5.239 2.531 20.799 1.00 86.12 186 GLY A CA 1
ATOM 1422 C C . GLY A 1 186 ? -6.709 2.624 21.220 1.00 86.12 186 GLY A C 1
ATOM 1423 O O . GLY A 1 186 ? -7.013 2.508 22.407 1.00 86.12 186 GLY A O 1
ATOM 1424 N N . LEU A 1 187 ? -7.635 2.752 20.263 1.00 84.56 187 LEU A N 1
ATOM 1425 C CA . LEU A 1 187 ? -9.080 2.779 20.530 1.00 84.56 187 LEU A CA 1
ATOM 1426 C C . LEU A 1 187 ? -9.582 1.460 21.137 1.00 84.56 187 LEU A C 1
ATOM 1428 O O . LEU A 1 187 ? -10.374 1.477 22.082 1.00 84.56 187 LEU A O 1
ATOM 1432 N N . TYR A 1 188 ? -9.096 0.315 20.647 1.00 82.62 188 TYR A N 1
ATOM 1433 C CA . TYR A 1 188 ? -9.396 -0.994 21.234 1.00 82.62 188 TYR A CA 1
ATOM 1434 C C . TYR A 1 188 ? -8.857 -1.111 22.663 1.00 82.62 188 TYR A C 1
ATOM 1436 O O . TYR A 1 188 ? -9.588 -1.546 23.555 1.00 82.62 188 TYR A O 1
ATOM 1444 N N . GLY A 1 189 ? -7.613 -0.686 22.900 1.00 84.31 189 GLY A N 1
ATOM 1445 C CA . GLY A 1 189 ? -7.011 -0.664 24.233 1.00 84.31 189 GLY A CA 1
ATOM 1446 C C . GLY A 1 189 ? -7.801 0.208 25.209 1.00 84.31 189 GLY A C 1
ATOM 1447 O O . GLY A 1 189 ? -8.133 -0.243 26.306 1.00 84.31 189 GLY A O 1
ATOM 1448 N N . ALA A 1 190 ? -8.190 1.411 24.780 1.00 83.62 190 ALA A N 1
ATOM 1449 C CA . ALA A 1 190 ? -9.021 2.319 25.566 1.00 83.62 190 ALA A CA 1
ATOM 1450 C C . ALA A 1 190 ? -10.388 1.702 25.901 1.00 83.62 190 ALA A C 1
ATOM 1452 O O . ALA A 1 190 ? -10.825 1.765 27.049 1.00 83.62 190 ALA A O 1
ATOM 1453 N N . ARG A 1 191 ? -11.045 1.038 24.938 1.00 83.38 191 ARG A N 1
ATOM 1454 C CA . ARG A 1 191 ? -12.321 0.342 25.178 1.00 83.38 191 ARG A CA 1
ATOM 1455 C C . ARG A 1 191 ? -12.174 -0.773 26.213 1.00 83.38 191 ARG A C 1
ATOM 1457 O O . ARG A 1 191 ? -13.012 -0.883 27.105 1.00 83.38 191 ARG A O 1
ATOM 1464 N N . VAL A 1 192 ? -11.126 -1.593 26.111 1.00 82.94 192 VAL A N 1
ATOM 1465 C CA . VAL A 1 192 ? -10.864 -2.673 27.077 1.00 82.94 192 VAL A CA 1
ATOM 1466 C C . VAL A 1 192 ? -10.598 -2.102 28.468 1.00 82.94 192 VAL A C 1
ATOM 1468 O O . VAL A 1 192 ? -11.136 -2.625 29.443 1.00 82.94 192 VAL A O 1
ATOM 1471 N N . TRP A 1 193 ? -9.822 -1.022 28.569 1.00 84.12 193 TRP A N 1
ATOM 1472 C CA . TRP A 1 193 ? -9.533 -0.377 29.847 1.00 84.12 193 TRP A CA 1
ATOM 1473 C C . TRP A 1 193 ? -10.803 0.170 30.511 1.00 84.12 193 TRP A C 1
ATOM 1475 O O . TRP A 1 193 ? -11.100 -0.213 31.638 1.00 84.12 193 TRP A O 1
ATOM 1485 N N . LEU A 1 194 ? -11.622 0.927 29.775 1.00 82.69 194 LEU A N 1
ATOM 1486 C CA . LEU A 1 194 ? -12.894 1.458 30.281 1.00 82.69 194 LEU A CA 1
ATOM 1487 C C . LEU A 1 194 ? -13.892 0.355 30.672 1.00 82.69 194 LEU A C 1
ATOM 1489 O O . LEU A 1 194 ? -14.682 0.526 31.596 1.00 82.69 194 LEU A O 1
ATOM 1493 N N . SER A 1 195 ? -13.862 -0.793 29.988 1.00 78.44 195 SER A N 1
ATOM 1494 C CA . SER A 1 195 ? -14.740 -1.923 30.322 1.00 78.44 195 SER A CA 1
ATOM 1495 C C . SER A 1 195 ? -14.356 -2.644 31.618 1.00 78.44 195 SER A C 1
ATOM 1497 O O . SER A 1 195 ? -15.208 -3.295 32.222 1.00 78.44 195 SER A O 1
ATOM 1499 N N . LYS A 1 196 ? -13.092 -2.547 32.059 1.00 80.31 196 LYS A N 1
ATOM 1500 C CA . LYS A 1 196 ? -12.665 -3.121 33.343 1.00 80.31 196 LYS A CA 1
ATOM 1501 C C . LYS A 1 196 ? -13.242 -2.341 34.518 1.00 80.31 196 LYS A C 1
ATOM 1503 O O . LYS A 1 196 ? -13.722 -2.972 35.454 1.00 80.31 196 LYS A O 1
ATOM 1508 N N . ASP A 1 197 ? -13.255 -1.013 34.429 1.00 73.88 197 ASP A N 1
ATOM 1509 C CA . ASP A 1 197 ? -13.793 -0.160 35.493 1.00 73.88 197 ASP A CA 1
ATOM 1510 C C . ASP A 1 197 ? -15.297 -0.399 35.697 1.00 73.88 197 ASP A C 1
ATOM 1512 O O . ASP A 1 197 ? -15.765 -0.472 36.830 1.00 73.88 197 ASP A O 1
ATOM 1516 N N . GLN A 1 198 ? -16.048 -0.635 34.613 1.00 69.25 198 GLN A N 1
ATOM 1517 C CA . GLN A 1 198 ? -17.488 -0.920 34.699 1.00 69.25 198 GLN A CA 1
ATOM 1518 C C . GLN A 1 198 ? -17.807 -2.263 35.362 1.00 69.25 198 GLN A C 1
ATOM 1520 O O . GLN A 1 198 ? -18.744 -2.345 36.150 1.00 69.25 198 GLN A O 1
ATOM 1525 N N . LYS A 1 199 ? -17.018 -3.314 35.097 1.00 67.50 199 LYS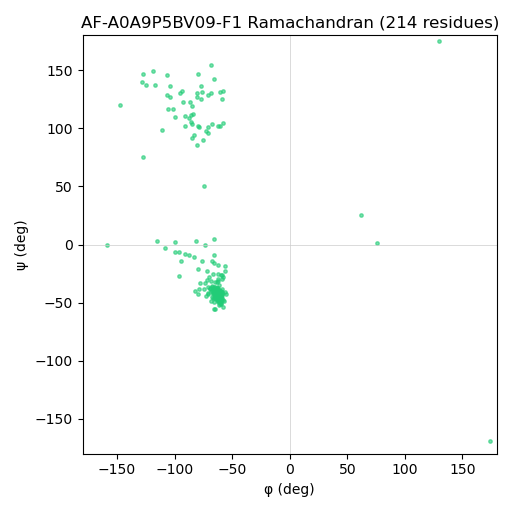 A N 1
ATOM 1526 C CA . LYS A 1 199 ? -17.243 -4.622 35.734 1.00 67.50 199 LYS A CA 1
ATOM 1527 C C . LYS A 1 199 ? -17.112 -4.565 37.257 1.00 67.50 199 LYS A C 1
ATOM 1529 O O . LYS A 1 199 ? -17.855 -5.258 37.941 1.00 67.50 199 LYS A O 1
ATOM 1534 N N . GLY A 1 200 ? -16.202 -3.737 37.776 1.00 66.62 200 GLY A N 1
ATOM 1535 C CA . GLY A 1 200 ? -16.039 -3.558 39.220 1.00 66.62 200 GLY A CA 1
ATOM 1536 C C . GLY A 1 200 ? -17.242 -2.878 39.882 1.00 66.62 200 GLY A C 1
ATOM 1537 O O . GLY A 1 200 ? -17.621 -3.254 40.989 1.00 66.62 200 GLY A O 1
ATOM 1538 N N . GLU A 1 201 ? -17.874 -1.913 39.205 1.00 66.44 201 GLU A N 1
ATOM 1539 C CA . GLU A 1 201 ? -19.099 -1.269 39.704 1.00 66.44 201 GLU A CA 1
ATOM 1540 C C . GLU A 1 201 ? -20.312 -2.209 39.652 1.00 66.44 201 GLU A C 1
ATOM 1542 O O . GLU A 1 201 ? -21.071 -2.268 40.622 1.00 66.44 201 GLU A O 1
ATOM 1547 N N . ASP A 1 202 ? -20.475 -2.972 38.568 1.00 70.12 202 ASP A N 1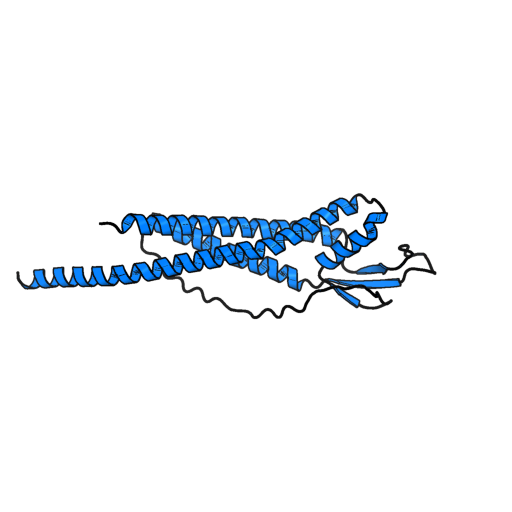
ATOM 1548 C CA . ASP A 1 202 ? -21.607 -3.893 38.402 1.00 70.12 202 ASP A CA 1
ATOM 1549 C C . ASP A 1 202 ? -21.563 -5.048 39.418 1.00 70.12 202 ASP A C 1
ATOM 1551 O O . ASP A 1 202 ? -22.589 -5.383 40.013 1.00 70.12 202 ASP A O 1
ATOM 1555 N N . GLU A 1 203 ? -20.380 -5.612 39.697 1.00 73.69 203 GLU A N 1
ATOM 1556 C CA . GLU A 1 203 ? -20.218 -6.636 40.741 1.00 73.69 203 GLU A CA 1
ATOM 1557 C C . GLU A 1 203 ? -20.548 -6.083 42.137 1.00 73.69 203 GLU A C 1
ATOM 1559 O O . GLU A 1 203 ? -21.200 -6.758 42.939 1.00 73.69 203 GLU A O 1
ATOM 1564 N N . HIS A 1 204 ? -20.173 -4.832 42.426 1.00 70.69 204 HIS A N 1
ATOM 1565 C CA . HIS A 1 204 ? -20.521 -4.180 43.689 1.00 70.69 204 HIS A CA 1
ATOM 1566 C C . HIS A 1 204 ? -2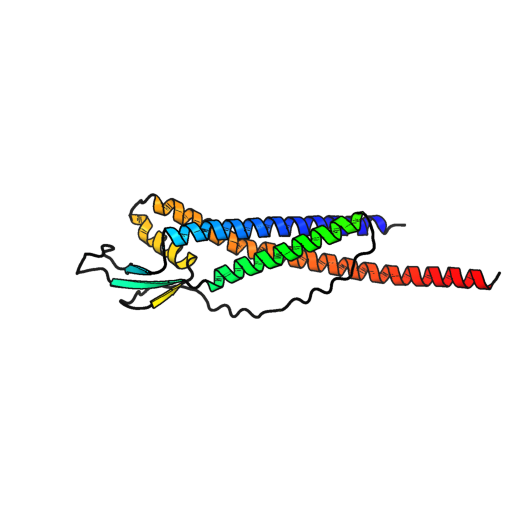2.019 -3.872 43.809 1.00 70.69 204 HIS A C 1
ATOM 1568 O O . HIS A 1 204 ? -22.590 -4.000 44.898 1.00 70.69 204 HIS A O 1
ATOM 1574 N N . ALA A 1 205 ? -22.662 -3.475 42.710 1.00 73.44 205 ALA A N 1
ATOM 1575 C CA . ALA A 1 205 ? -24.098 -3.237 42.660 1.00 73.44 205 ALA A CA 1
ATOM 1576 C C . ALA A 1 205 ? -24.887 -4.544 42.838 1.00 73.44 205 ALA A C 1
ATOM 1578 O O . ALA A 1 205 ? -25.806 -4.591 43.658 1.00 73.44 205 ALA A O 1
ATOM 1579 N N . GLU A 1 206 ? -24.492 -5.627 42.160 1.00 79.12 206 GLU A N 1
ATOM 1580 C CA . GLU A 1 206 ? -25.092 -6.951 42.359 1.00 79.12 206 GLU A CA 1
ATOM 1581 C C . GLU A 1 206 ? -24.903 -7.464 43.789 1.00 79.12 206 GLU A C 1
ATOM 1583 O O . GLU A 1 206 ? -25.847 -8.001 44.371 1.00 79.12 206 GLU A O 1
ATOM 1588 N N . ALA A 1 207 ? -23.720 -7.280 44.383 1.00 78.06 207 ALA A N 1
ATOM 1589 C CA . ALA A 1 207 ? -23.469 -7.673 45.767 1.00 78.06 207 ALA A CA 1
ATOM 1590 C C . ALA A 1 207 ? -24.391 -6.933 46.752 1.00 78.06 207 ALA A C 1
ATOM 1592 O O . ALA A 1 207 ? -24.936 -7.557 47.663 1.00 78.06 207 ALA A O 1
ATOM 1593 N N . ARG A 1 208 ? -24.644 -5.630 46.540 1.00 77.44 208 ARG A N 1
ATOM 1594 C CA . ARG A 1 208 ? -25.620 -4.865 47.341 1.00 77.44 208 ARG A CA 1
ATOM 1595 C C . ARG A 1 208 ? -27.048 -5.374 47.174 1.00 77.44 208 ARG A C 1
ATOM 1597 O O . ARG A 1 208 ? -27.758 -5.496 48.166 1.00 77.44 208 ARG A O 1
ATOM 1604 N N . VAL A 1 209 ? -27.473 -5.680 45.947 1.00 84.50 209 VAL A N 1
ATOM 1605 C CA . VAL A 1 209 ? -28.824 -6.208 45.691 1.00 84.50 209 VAL A CA 1
ATOM 1606 C C . VAL A 1 209 ? -29.006 -7.593 46.320 1.00 84.50 209 VAL A C 1
ATOM 1608 O O . VAL A 1 209 ? -30.079 -7.883 46.839 1.00 84.50 209 VAL A O 1
ATOM 1611 N N . ARG A 1 210 ? -27.969 -8.444 46.326 1.00 83.50 210 ARG A N 1
ATOM 1612 C CA . ARG A 1 210 ? -28.020 -9.750 47.006 1.00 83.50 210 ARG A CA 1
ATOM 1613 C C . ARG A 1 210 ? -28.089 -9.619 48.527 1.00 83.50 210 ARG A C 1
ATOM 1615 O O . ARG A 1 210 ? -28.860 -10.359 49.124 1.00 83.50 210 ARG A O 1
ATOM 1622 N N . ALA A 1 211 ? -27.345 -8.684 49.123 1.00 81.12 211 ALA A N 1
ATOM 1623 C CA . ALA A 1 211 ? -27.399 -8.430 50.565 1.00 81.12 211 ALA A CA 1
ATOM 1624 C C . ALA A 1 211 ? -28.806 -7.998 51.009 1.00 81.12 211 ALA A C 1
ATOM 1626 O O . ALA A 1 211 ? -29.364 -8.587 51.924 1.00 81.12 211 ALA A O 1
ATOM 1627 N N . LEU A 1 212 ? -29.432 -7.065 50.280 1.00 82.94 212 LEU A N 1
ATOM 1628 C CA . LEU A 1 212 ? -30.804 -6.621 50.566 1.00 82.94 212 LEU A CA 1
ATOM 1629 C C . LEU A 1 212 ? -31.851 -7.737 50.442 1.00 82.94 212 LEU A C 1
ATOM 1631 O O . LEU A 1 212 ? -32.898 -7.657 51.063 1.00 82.94 212 LEU A O 1
ATOM 1635 N N . ARG A 1 213 ? -31.585 -8.778 49.646 1.00 84.56 213 ARG A N 1
ATOM 1636 C CA . ARG A 1 213 ? -32.498 -9.915 49.456 1.00 84.56 213 ARG A CA 1
ATOM 1637 C C . ARG A 1 213 ? -32.399 -10.992 50.538 1.00 84.56 213 ARG A C 1
ATOM 1639 O O . ARG A 1 213 ? -33.194 -11.920 50.495 1.00 84.56 213 ARG A O 1
ATOM 1646 N N . GLN A 1 214 ? -31.386 -10.940 51.404 1.00 86.94 214 GLN A N 1
ATOM 1647 C CA . GLN A 1 214 ? -31.204 -11.898 52.504 1.00 86.94 214 GLN A CA 1
ATOM 1648 C C . GLN A 1 214 ? -31.794 -11.406 53.831 1.00 86.94 214 GLN A C 1
ATOM 1650 O O . GLN A 1 214 ? -31.937 -12.217 54.741 1.00 86.94 214 GLN A O 1
ATOM 1655 N N . ASP A 1 215 ? -32.120 -10.115 53.929 1.00 76.44 215 ASP A N 1
ATOM 1656 C CA . ASP A 1 215 ? -32.695 -9.498 55.131 1.00 76.44 215 ASP A CA 1
ATOM 1657 C C . ASP A 1 215 ? -34.243 -9.521 55.151 1.00 76.44 215 ASP A C 1
ATOM 1659 O O . ASP A 1 215 ? -34.833 -9.199 56.183 1.00 76.44 215 ASP A O 1
ATOM 1663 N N . ASP A 1 216 ? -34.880 -9.928 54.044 1.00 69.69 216 ASP A N 1
ATOM 1664 C CA . ASP A 1 216 ? -36.330 -10.180 53.906 1.00 69.69 216 ASP A CA 1
ATOM 1665 C C . ASP A 1 216 ? -36.656 -11.679 54.060 1.00 69.69 216 ASP A C 1
ATOM 1667 O O . ASP A 1 216 ? -37.676 -12.005 54.715 1.00 69.69 216 ASP A O 1
#